Protein AF-A0A1F7CM37-F1 (afdb_monomer)

Solvent-accessible surface area (backbone atoms only — not comparable to full-atom values): 12730 Å² total; per-residue (Å²): 134,84,89,84,90,84,86,70,90,70,68,71,71,65,70,64,72,78,73,67,90,78,80,78,81,83,84,83,80,88,86,80,82,89,76,87,76,73,79,76,82,79,78,76,79,74,82,80,81,77,80,74,78,81,65,71,63,67,57,49,55,54,50,51,59,67,74,53,78,73,82,81,84,73,86,78,89,80,85,87,84,88,80,92,80,92,78,90,78,94,70,89,68,79,69,72,78,72,47,75,65,57,57,51,63,74,66,63,71,59,67,69,60,50,51,53,52,50,53,52,51,53,51,51,50,45,54,51,48,52,52,52,48,60,70,50,68,62,94,47,92,69,36,70,60,53,44,52,52,47,52,52,50,45,51,52,52,54,50,52,58,57,50,58,77,75,47,53,68,68,57,52,49,56,52,47,43,43,39,72,72,65,62,46,75,94,120

Structure (mmCIF, N/CA/C/O backbone):
data_AF-A0A1F7CM37-F1
#
_entry.id   AF-A0A1F7CM37-F1
#
loop_
_atom_site.group_PDB
_atom_site.id
_atom_site.type_symbol
_atom_site.label_atom_id
_atom_site.label_alt_id
_atom_site.label_comp_id
_atom_site.label_asym_id
_atom_site.label_entity_id
_atom_site.label_seq_id
_atom_site.pdbx_PDB_ins_code
_atom_site.Cartn_x
_atom_site.Cartn_y
_atom_site.Cartn_z
_atom_site.occupancy
_atom_site.B_iso_or_equiv
_atom_site.auth_seq_id
_atom_site.auth_comp_id
_atom_site.auth_asym_id
_atom_site.auth_atom_id
_atom_site.pdbx_PDB_model_num
ATOM 1 N N . MET A 1 1 ? 25.559 60.256 -60.484 1.00 36.00 1 MET A N 1
ATOM 2 C CA . MET A 1 1 ? 26.275 59.331 -61.389 1.00 36.00 1 MET A CA 1
ATOM 3 C C . MET A 1 1 ? 26.544 58.060 -60.580 1.00 36.00 1 MET A C 1
ATOM 5 O O . MET A 1 1 ? 27.151 58.194 -59.532 1.00 36.00 1 MET A O 1
ATOM 9 N N . ILE A 1 2 ? 25.702 57.026 -60.739 1.00 35.97 2 ILE A N 1
ATOM 10 C CA . ILE A 1 2 ? 26.023 55.711 -61.362 1.00 35.97 2 ILE A CA 1
ATOM 11 C C . ILE A 1 2 ? 27.072 54.938 -60.524 1.00 35.97 2 ILE A C 1
ATOM 13 O O . ILE A 1 2 ? 28.205 55.385 -60.444 1.00 35.97 2 ILE A O 1
ATOM 17 N N . ILE A 1 3 ? 26.643 54.012 -59.647 1.00 45.16 3 ILE A N 1
ATOM 18 C CA . ILE A 1 3 ? 26.639 52.524 -59.772 1.00 45.16 3 ILE A CA 1
ATOM 19 C C . ILE A 1 3 ? 28.039 51.914 -59.957 1.00 45.16 3 ILE A C 1
ATOM 21 O O . ILE A 1 3 ? 28.639 52.148 -60.992 1.00 45.16 3 ILE A O 1
ATOM 25 N N . GLU A 1 4 ? 28.460 51.055 -59.014 1.00 41.03 4 GLU A N 1
ATOM 26 C CA . GLU A 1 4 ? 29.140 49.752 -59.226 1.00 41.03 4 GLU A CA 1
ATOM 27 C C . GLU A 1 4 ? 29.261 49.025 -57.859 1.00 41.03 4 GLU A C 1
ATOM 29 O O . GLU A 1 4 ? 29.751 49.597 -56.893 1.00 41.03 4 GLU A O 1
ATOM 34 N N . GLN A 1 5 ? 28.501 47.947 -57.609 1.00 51.59 5 GLN A N 1
ATOM 35 C CA . GLN A 1 5 ? 28.783 46.523 -57.897 1.00 51.59 5 GLN A CA 1
ATOM 36 C C . GLN A 1 5 ? 29.854 45.909 -56.975 1.00 51.59 5 GLN A C 1
ATOM 38 O O . GLN A 1 5 ? 31.022 46.274 -57.029 1.00 51.59 5 GLN A O 1
ATOM 43 N N . GLY A 1 6 ? 29.455 44.919 -56.164 1.00 44.34 6 GLY A N 1
ATOM 44 C CA . GLY A 1 6 ? 30.403 44.145 -55.358 1.00 44.34 6 GLY A CA 1
ATOM 45 C C . GLY A 1 6 ? 29.813 43.210 -54.300 1.00 44.34 6 GLY A C 1
ATOM 46 O O . GLY A 1 6 ? 30.403 43.087 -53.232 1.00 44.34 6 GLY A O 1
ATOM 47 N N . THR A 1 7 ? 28.673 42.549 -54.541 1.00 49.69 7 THR A N 1
ATOM 48 C CA . THR A 1 7 ? 28.241 41.439 -53.669 1.00 49.69 7 THR A CA 1
ATOM 49 C C . THR A 1 7 ? 28.898 40.145 -54.139 1.00 49.69 7 THR A C 1
ATOM 51 O O . THR A 1 7 ? 28.804 39.747 -55.301 1.00 49.69 7 THR A O 1
ATOM 54 N N . THR A 1 8 ? 29.629 39.526 -53.223 1.00 53.72 8 THR A N 1
ATOM 55 C CA . THR A 1 8 ? 30.500 38.373 -53.421 1.00 53.72 8 THR A CA 1
ATOM 56 C C . THR A 1 8 ? 29.714 37.087 -53.705 1.00 53.72 8 THR A C 1
ATOM 58 O O . THR A 1 8 ? 28.619 36.846 -53.207 1.00 53.72 8 THR A O 1
ATOM 61 N N . ARG A 1 9 ? 30.313 36.229 -54.538 1.00 52.38 9 ARG A N 1
ATOM 62 C CA . ARG A 1 9 ? 29.767 34.998 -55.144 1.00 52.38 9 ARG A CA 1
ATOM 63 C C . ARG A 1 9 ? 29.378 33.850 -54.185 1.00 52.38 9 ARG A C 1
ATOM 65 O O . ARG A 1 9 ? 29.130 32.751 -54.672 1.00 52.38 9 ARG A O 1
ATOM 72 N N . ASN A 1 10 ? 29.286 34.057 -52.869 1.00 53.81 10 ASN A N 1
ATOM 73 C CA . ASN A 1 10 ? 29.031 32.963 -51.915 1.00 53.81 10 ASN A CA 1
ATOM 74 C C . ASN A 1 10 ? 27.591 32.854 -51.388 1.00 53.81 10 ASN A C 1
ATOM 76 O O . ASN A 1 10 ? 27.239 31.802 -50.855 1.00 53.81 10 ASN A O 1
ATOM 80 N N . ASP A 1 11 ? 26.725 33.843 -51.618 1.00 50.19 11 ASP A N 1
ATOM 81 C CA . ASP A 1 11 ? 25.355 33.807 -51.072 1.00 50.19 11 ASP A CA 1
ATOM 82 C C . ASP A 1 11 ? 24.335 33.105 -51.988 1.00 50.19 11 ASP A C 1
ATOM 84 O O . ASP A 1 11 ? 23.258 32.698 -51.551 1.00 50.19 11 ASP A O 1
ATOM 88 N N . ILE A 1 12 ? 24.681 32.868 -53.258 1.00 53.03 12 ILE A N 1
ATOM 89 C CA . ILE A 1 12 ? 23.770 32.243 -54.237 1.00 53.03 12 ILE A CA 1
ATOM 90 C C . ILE A 1 12 ? 23.731 30.707 -54.082 1.00 53.03 12 ILE A C 1
ATOM 92 O O . ILE A 1 12 ? 22.753 30.063 -54.457 1.00 53.03 12 ILE A O 1
ATOM 96 N N . ALA A 1 13 ? 24.738 30.094 -53.451 1.00 53.16 13 ALA A N 1
ATOM 97 C CA . ALA A 1 13 ? 24.814 28.637 -53.308 1.00 53.16 13 ALA A CA 1
ATOM 98 C C . ALA A 1 13 ? 23.987 28.064 -52.136 1.00 53.16 13 ALA A C 1
ATOM 100 O O . ALA A 1 13 ? 23.765 26.852 -52.083 1.00 53.16 13 ALA A O 1
ATOM 101 N N . ILE A 1 14 ? 23.508 28.899 -51.204 1.00 52.50 14 ILE A N 1
ATOM 102 C CA . ILE A 1 14 ? 22.796 28.427 -49.999 1.00 52.50 14 ILE A CA 1
ATOM 103 C C . ILE A 1 14 ? 21.266 28.499 -50.158 1.00 52.50 14 ILE A C 1
ATOM 105 O O . ILE A 1 14 ? 20.551 27.704 -49.547 1.00 52.50 14 ILE A O 1
ATOM 109 N N . MET A 1 15 ? 20.733 29.338 -51.056 1.00 50.78 15 MET A N 1
ATOM 110 C CA . MET A 1 15 ? 19.286 29.370 -51.338 1.00 50.78 15 MET A CA 1
ATOM 111 C C . MET A 1 15 ? 18.791 28.262 -52.283 1.00 50.78 15 MET A C 1
ATOM 113 O O . MET A 1 15 ? 17.598 27.970 -52.288 1.00 50.78 15 MET A O 1
ATOM 117 N N . GLY A 1 16 ? 19.676 27.602 -53.040 1.00 50.44 16 GLY A N 1
ATOM 118 C CA . GLY A 1 16 ? 19.290 26.547 -53.990 1.00 50.44 16 GLY A CA 1
ATOM 119 C C . GLY A 1 16 ? 19.043 25.165 -53.371 1.00 50.44 16 GLY A C 1
ATOM 120 O O . GLY A 1 16 ? 18.288 24.374 -53.920 1.00 50.44 16 GLY A O 1
ATOM 121 N N . LYS A 1 17 ? 19.615 24.857 -52.198 1.00 55.03 17 LYS A N 1
ATOM 122 C CA . LYS A 1 17 ? 19.524 23.505 -51.602 1.00 55.03 17 LYS A CA 1
ATOM 123 C C . LYS A 1 17 ? 18.302 23.272 -50.707 1.00 55.03 17 LYS A C 1
ATOM 125 O O . LYS A 1 17 ? 18.115 22.166 -50.209 1.00 55.03 17 LYS A O 1
ATOM 130 N N . LYS A 1 18 ? 17.450 24.283 -50.498 1.00 55.53 18 LYS A N 1
ATOM 131 C CA . LYS A 1 18 ? 16.266 24.176 -49.622 1.00 55.53 18 LYS A CA 1
ATOM 132 C C . LYS A 1 18 ? 14.952 23.889 -50.369 1.00 55.53 18 LYS A C 1
ATOM 134 O O . LYS A 1 18 ? 13.928 23.703 -49.719 1.00 55.53 18 LYS A O 1
ATOM 139 N N . ALA A 1 19 ? 14.965 23.813 -51.702 1.00 52.59 19 ALA A N 1
ATOM 140 C CA . ALA A 1 19 ? 13.750 23.638 -52.507 1.00 52.59 19 ALA A CA 1
ATOM 141 C C . ALA A 1 19 ? 13.623 22.277 -53.224 1.00 52.59 19 ALA A C 1
ATOM 143 O O . ALA A 1 19 ? 12.578 22.017 -53.813 1.00 52.59 19 ALA A O 1
ATOM 144 N N . GLU A 1 20 ? 14.626 21.396 -53.156 1.00 49.59 20 GLU A N 1
ATOM 145 C CA . GLU A 1 20 ? 14.654 20.190 -54.006 1.00 49.59 20 GLU A CA 1
ATOM 146 C C . GLU A 1 20 ? 14.334 18.876 -53.275 1.00 49.59 20 GLU A C 1
ATOM 148 O O . GLU A 1 20 ? 13.960 17.899 -53.907 1.00 49.59 20 GLU A O 1
ATOM 153 N N . ASN A 1 21 ? 14.332 18.849 -51.938 1.00 48.47 21 ASN A N 1
ATOM 154 C CA . ASN A 1 21 ? 14.057 17.614 -51.186 1.00 48.47 21 ASN A CA 1
ATOM 155 C C . ASN A 1 21 ? 12.570 17.425 -50.803 1.00 48.47 21 ASN A C 1
ATOM 157 O O . ASN A 1 21 ? 12.252 16.824 -49.779 1.00 48.47 21 ASN A O 1
ATOM 161 N N . ARG A 1 22 ? 11.641 18.010 -51.577 1.00 50.69 22 ARG A N 1
ATOM 162 C CA . ARG A 1 22 ? 10.185 17.984 -51.303 1.00 50.69 22 ARG A CA 1
ATOM 163 C C . ARG A 1 22 ? 9.337 17.522 -52.497 1.00 50.69 22 ARG A C 1
ATOM 165 O O . ARG A 1 22 ? 8.145 17.826 -52.543 1.00 50.69 22 ARG A O 1
ATOM 172 N N . ARG A 1 23 ? 9.943 16.831 -53.473 1.00 53.88 23 ARG A N 1
ATOM 173 C CA . ARG A 1 23 ? 9.287 16.373 -54.717 1.00 53.88 23 ARG A CA 1
ATOM 174 C C . ARG A 1 23 ? 9.464 14.886 -55.06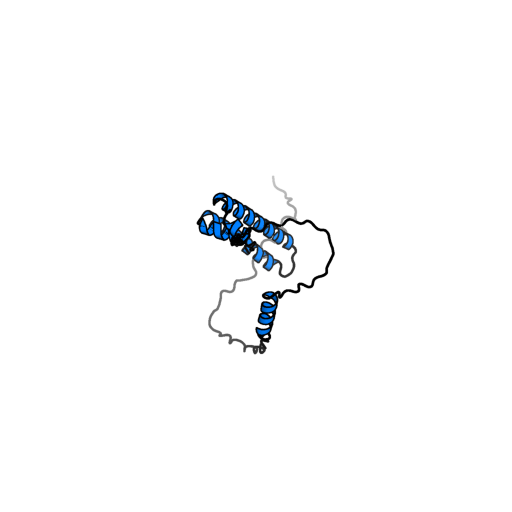0 1.00 53.88 23 ARG A C 1
ATOM 176 O O . ARG A 1 23 ? 9.200 14.491 -56.186 1.00 53.88 23 ARG A O 1
ATOM 183 N N . GLU A 1 24 ? 9.763 14.054 -54.073 1.00 48.06 24 GLU A N 1
ATOM 184 C CA . GLU A 1 24 ? 9.623 12.592 -54.140 1.00 48.06 24 GLU A CA 1
ATOM 185 C C . GLU A 1 24 ? 9.016 12.172 -52.784 1.00 48.06 24 GLU A C 1
ATOM 187 O O . GLU A 1 24 ? 9.535 12.573 -51.752 1.00 48.06 24 GLU A O 1
ATOM 192 N N . MET A 1 25 ? 7.886 11.488 -52.609 1.00 46.06 25 MET A N 1
ATOM 193 C CA . MET A 1 25 ? 7.013 10.731 -53.489 1.00 46.06 25 MET A CA 1
ATOM 194 C C . MET A 1 25 ? 5.561 10.808 -52.986 1.00 46.06 25 MET A C 1
ATOM 196 O O . MET A 1 25 ? 5.285 11.070 -51.815 1.00 46.06 25 MET A O 1
ATOM 200 N N . ALA A 1 26 ? 4.646 10.576 -53.920 1.00 46.41 26 ALA A N 1
ATOM 201 C CA . ALA A 1 26 ? 3.205 10.562 -53.762 1.00 46.41 26 ALA A CA 1
ATOM 202 C C . ALA A 1 26 ? 2.696 9.515 -52.755 1.00 46.41 26 ALA A C 1
ATOM 204 O O . ALA A 1 26 ? 3.218 8.409 -52.644 1.00 46.41 26 ALA A O 1
ATOM 205 N N . ILE A 1 27 ? 1.609 9.875 -52.078 1.00 49.09 27 ILE A N 1
ATOM 206 C CA . ILE A 1 27 ? 0.752 8.986 -51.293 1.00 49.09 27 ILE A CA 1
ATOM 207 C C . ILE A 1 27 ? -0.083 8.155 -52.284 1.00 49.09 27 ILE A C 1
ATOM 209 O O . ILE A 1 27 ? -0.831 8.758 -53.058 1.00 49.09 27 ILE A O 1
ATOM 213 N N . PRO A 1 28 ? -0.027 6.812 -52.281 1.00 46.56 28 PRO A N 1
ATOM 214 C CA . PRO A 1 28 ? -1.029 6.015 -52.970 1.00 46.56 28 PRO A CA 1
ATOM 215 C C . PRO A 1 28 ? -2.291 5.933 -52.096 1.00 46.56 28 PRO A C 1
ATOM 217 O O . PRO A 1 28 ? -2.270 5.428 -50.974 1.00 46.56 28 PRO A O 1
ATOM 220 N N . VAL A 1 29 ? -3.392 6.480 -52.610 1.00 53.62 29 VAL A N 1
ATOM 221 C CA . VAL A 1 29 ? -4.757 6.288 -52.088 1.00 53.62 29 VAL A CA 1
ATOM 222 C C . VAL A 1 29 ? -5.178 4.815 -52.276 1.00 53.62 29 VAL A C 1
ATOM 224 O O . VAL A 1 29 ? -4.727 4.176 -53.228 1.00 53.62 29 VAL A O 1
ATOM 227 N N . PRO A 1 30 ? -6.018 4.251 -51.387 1.00 48.69 30 PRO A N 1
ATOM 228 C CA . PRO A 1 30 ? -6.260 2.814 -51.312 1.00 48.69 30 PRO A CA 1
ATOM 229 C C . PRO A 1 30 ? -7.217 2.333 -52.409 1.00 48.69 30 PRO A C 1
ATOM 231 O O . PRO A 1 30 ? -8.357 2.784 -52.498 1.00 48.69 30 PRO A O 1
ATOM 234 N N . SER A 1 31 ? -6.781 1.350 -53.193 1.00 46.12 31 SER A N 1
ATOM 235 C CA . SER A 1 31 ? -7.662 0.491 -53.983 1.00 46.12 31 SER A CA 1
ATOM 236 C C . SER A 1 31 ? -8.044 -0.741 -53.155 1.00 46.12 31 SER A C 1
ATOM 238 O O . SER A 1 31 ? -7.225 -1.633 -52.948 1.00 46.12 31 SER A O 1
ATOM 240 N N . SER A 1 32 ? -9.289 -0.777 -52.683 1.00 44.47 32 SER A N 1
ATOM 241 C CA . SER A 1 32 ? -10.009 -1.996 -52.280 1.00 44.47 32 SER A CA 1
ATOM 242 C C . SER A 1 32 ? -11.013 -2.283 -53.407 1.00 44.47 32 SER A C 1
ATOM 244 O O . SER A 1 32 ? -11.625 -1.312 -53.865 1.00 44.47 32 SER A O 1
ATOM 246 N N . PRO A 1 33 ? -11.156 -3.523 -53.924 1.00 46.59 33 PRO A N 1
ATOM 247 C CA . PRO A 1 33 ? -11.816 -4.602 -53.181 1.00 46.59 33 PRO A CA 1
ATOM 248 C C . PRO A 1 33 ? -11.247 -6.022 -53.422 1.00 46.59 33 PRO A C 1
ATOM 250 O O . PRO A 1 33 ? -10.526 -6.277 -54.377 1.00 46.59 33 PRO A O 1
ATOM 253 N N . GLU A 1 34 ? -11.625 -6.945 -52.533 1.00 46.62 34 GLU A N 1
ATOM 254 C CA . GLU A 1 34 ? -11.639 -8.407 -52.722 1.00 46.62 34 GLU A CA 1
ATOM 255 C C . GLU A 1 34 ? -10.386 -9.087 -53.299 1.00 46.62 34 GLU A C 1
ATOM 257 O O . GLU A 1 34 ? -10.303 -9.411 -54.479 1.00 46.62 34 GLU A O 1
ATOM 262 N N . GLN A 1 35 ? -9.492 -9.512 -52.408 1.00 42.44 35 GLN A N 1
ATOM 263 C CA . GLN A 1 35 ? -8.868 -10.825 -52.558 1.00 42.44 35 GLN A CA 1
ATOM 264 C C . GLN A 1 35 ? -8.696 -11.445 -51.176 1.00 42.44 35 GLN A C 1
ATOM 266 O O . GLN A 1 35 ? -7.870 -11.032 -50.364 1.00 42.44 35 GLN A O 1
ATOM 271 N N . ILE A 1 36 ? -9.555 -12.425 -50.910 1.00 45.62 36 ILE A N 1
ATOM 272 C CA . ILE A 1 36 ? -9.510 -13.313 -49.757 1.00 45.62 36 ILE A CA 1
ATOM 273 C C . ILE A 1 36 ? -8.158 -14.034 -49.811 1.00 45.62 36 ILE A C 1
ATOM 275 O O . ILE A 1 36 ? -7.987 -15.003 -50.548 1.00 45.62 36 ILE A O 1
ATOM 279 N N . GLN A 1 37 ? -7.175 -13.543 -49.056 1.00 46.94 37 GLN A N 1
ATOM 280 C CA . GLN A 1 37 ? -5.998 -14.334 -48.724 1.00 46.94 37 GLN A CA 1
ATOM 281 C C . GLN A 1 37 ? -6.456 -15.435 -47.772 1.00 46.94 37 GLN A C 1
ATOM 283 O O . GLN A 1 37 ? -6.744 -15.207 -46.599 1.00 46.94 37 GLN A O 1
ATOM 288 N N . THR A 1 38 ? -6.568 -16.635 -48.328 1.00 49.22 38 THR A N 1
ATOM 289 C CA . THR A 1 38 ? -6.709 -17.894 -47.605 1.00 49.22 38 THR A CA 1
ATOM 290 C C . THR A 1 38 ? -5.684 -17.967 -46.467 1.00 49.22 38 THR A C 1
ATOM 292 O O . THR A 1 38 ? -4.494 -17.767 -46.733 1.00 49.22 38 THR A O 1
ATOM 295 N N . PRO A 1 39 ? -6.084 -18.260 -45.217 1.00 49.88 39 PRO A N 1
ATOM 296 C CA . PRO A 1 39 ? -5.122 -18.462 -44.144 1.00 49.88 39 PRO A CA 1
ATOM 297 C C . PRO A 1 39 ? -4.277 -19.706 -44.438 1.00 49.88 39 PRO A C 1
ATOM 299 O O . PRO A 1 39 ? -4.796 -20.759 -44.808 1.00 49.88 39 PRO A O 1
ATOM 302 N N . ALA A 1 40 ? -2.960 -19.565 -44.286 1.00 48.38 40 ALA A N 1
ATOM 303 C CA . ALA A 1 40 ? -2.007 -20.665 -44.361 1.00 48.38 40 ALA A CA 1
ATOM 304 C C . ALA A 1 40 ? -2.395 -21.795 -43.381 1.00 48.38 40 ALA A C 1
ATOM 306 O O . ALA A 1 40 ? -2.883 -21.500 -42.284 1.00 48.38 40 ALA A O 1
ATOM 307 N N . PRO A 1 41 ? -2.174 -23.076 -43.734 1.00 51.31 41 PRO A N 1
ATOM 308 C CA . PRO A 1 41 ? -2.524 -24.187 -42.865 1.00 51.31 41 PRO A CA 1
ATOM 309 C C . PRO A 1 41 ? -1.714 -24.125 -41.567 1.00 51.31 41 PRO A C 1
ATOM 311 O O . PRO A 1 41 ? -0.484 -24.043 -41.555 1.00 51.31 41 PRO A O 1
ATOM 314 N N . SER A 1 42 ? -2.464 -24.149 -40.471 1.00 49.72 42 SER A N 1
ATOM 315 C CA . SER A 1 42 ? -2.036 -24.281 -39.087 1.00 49.72 42 SER A CA 1
ATOM 316 C C . SER A 1 42 ? -0.972 -25.362 -38.930 1.00 49.72 42 SER A C 1
ATOM 318 O O . SER A 1 42 ? -1.234 -26.545 -39.135 1.00 49.72 42 SER A O 1
ATOM 320 N N . LYS A 1 43 ? 0.229 -24.937 -38.531 1.00 56.53 43 LYS A N 1
ATOM 321 C CA . LYS A 1 43 ? 1.297 -25.817 -38.065 1.00 56.53 43 LYS A CA 1
ATOM 322 C C . LYS A 1 43 ? 0.797 -26.539 -36.814 1.00 56.53 43 LYS A C 1
ATOM 324 O O . LYS A 1 43 ? 0.404 -25.891 -35.845 1.00 56.53 43 LYS A O 1
ATOM 329 N N . GLU A 1 44 ? 0.761 -27.861 -36.900 1.00 56.88 44 GLU A N 1
ATOM 330 C CA . GLU A 1 44 ? 0.242 -28.778 -35.893 1.00 56.88 44 GLU A CA 1
ATOM 331 C C . GLU A 1 44 ? 0.770 -28.449 -34.493 1.00 56.88 44 GLU A C 1
ATOM 333 O O . GLU A 1 44 ? 1.968 -28.245 -34.277 1.00 56.88 44 GLU A O 1
ATOM 338 N N . LEU A 1 45 ? -0.163 -28.378 -33.543 1.00 55.34 45 LEU A N 1
ATOM 339 C CA . LEU A 1 45 ? 0.118 -28.220 -32.127 1.00 55.34 45 LEU A CA 1
ATOM 340 C C . LEU A 1 45 ? 0.918 -29.439 -31.670 1.00 55.34 45 LEU A C 1
ATOM 342 O O . LEU A 1 45 ? 0.392 -30.544 -31.573 1.00 55.34 45 LEU A O 1
ATOM 346 N N . SER A 1 46 ? 2.200 -29.231 -31.385 1.00 60.81 46 SER A N 1
ATOM 347 C CA . SER A 1 46 ? 3.021 -30.180 -30.645 1.00 60.81 46 SER A CA 1
ATOM 348 C C . SER A 1 46 ? 2.282 -30.565 -29.363 1.00 60.81 46 SER A C 1
ATOM 350 O O . SER A 1 46 ? 2.036 -29.699 -28.521 1.00 60.81 46 SER A O 1
ATOM 352 N N . ASN A 1 47 ? 1.912 -31.842 -29.246 1.00 61.56 47 ASN A N 1
ATOM 353 C CA . ASN A 1 47 ? 1.245 -32.421 -28.085 1.00 61.56 47 ASN A CA 1
ATOM 354 C C . ASN A 1 47 ? 1.920 -31.959 -26.787 1.00 61.56 47 ASN A C 1
ATOM 356 O O . ASN A 1 47 ? 3.043 -32.359 -26.475 1.00 61.56 47 ASN A O 1
ATOM 360 N N . LEU A 1 48 ? 1.231 -31.098 -26.038 1.00 60.34 48 LEU A N 1
ATOM 361 C CA . LEU A 1 48 ? 1.676 -30.628 -24.736 1.00 60.34 48 LEU A CA 1
ATOM 362 C C . LEU A 1 48 ? 1.430 -31.764 -23.735 1.00 60.34 48 LEU A C 1
ATOM 364 O O . LEU A 1 48 ? 0.320 -31.939 -23.236 1.00 60.34 48 LEU A O 1
ATOM 368 N N . ILE A 1 49 ? 2.451 -32.584 -23.486 1.00 64.44 49 ILE A N 1
ATOM 369 C CA . ILE A 1 49 ? 2.410 -33.599 -22.429 1.00 64.44 49 ILE A CA 1
ATOM 370 C C . ILE A 1 49 ? 2.435 -32.847 -21.095 1.00 64.44 49 ILE A C 1
ATOM 372 O O . ILE A 1 49 ? 3.483 -32.412 -20.620 1.00 64.44 49 ILE A O 1
ATOM 376 N N . VAL A 1 50 ? 1.253 -32.640 -20.516 1.00 62.69 50 VAL A N 1
ATOM 377 C CA . VAL A 1 50 ? 1.088 -32.075 -19.175 1.00 62.69 50 VAL A CA 1
ATOM 378 C C . VAL A 1 50 ? 1.452 -33.163 -18.169 1.00 62.69 50 VAL A C 1
ATOM 380 O O . VAL A 1 50 ? 0.657 -34.060 -17.897 1.00 62.69 50 VAL A O 1
ATOM 383 N N . ALA A 1 51 ? 2.664 -33.094 -17.621 1.00 66.25 51 ALA A N 1
ATOM 384 C CA . ALA A 1 51 ? 3.031 -33.877 -16.451 1.00 66.25 51 ALA A CA 1
ATOM 385 C C . ALA A 1 51 ? 2.239 -33.343 -15.248 1.00 66.25 51 ALA A C 1
ATOM 387 O O . ALA A 1 51 ? 2.499 -32.240 -14.762 1.00 66.25 51 ALA A O 1
ATOM 388 N N . GLN A 1 52 ? 1.235 -34.097 -14.801 1.00 72.31 52 GLN A N 1
ATOM 389 C CA . GLN A 1 52 ? 0.589 -33.816 -13.524 1.00 72.31 52 GLN A CA 1
ATOM 390 C C . GLN A 1 52 ? 1.571 -34.139 -12.390 1.00 72.31 52 GLN A C 1
ATOM 392 O O . GLN A 1 52 ? 2.209 -35.192 -12.433 1.00 72.31 52 GLN A O 1
ATOM 397 N N . PRO A 1 53 ? 1.715 -33.261 -11.384 1.00 65.12 53 PRO A N 1
ATOM 398 C CA . PRO A 1 53 ? 2.510 -33.576 -10.210 1.00 65.12 53 PRO A CA 1
ATOM 399 C C . PRO A 1 53 ? 1.876 -34.735 -9.430 1.00 65.12 53 PRO A C 1
ATOM 401 O O . PRO A 1 53 ? 0.651 -34.844 -9.334 1.00 65.12 53 PRO A O 1
ATOM 404 N N . GLU A 1 54 ? 2.740 -35.592 -8.884 1.00 68.56 54 GLU A N 1
ATOM 405 C CA . GLU A 1 54 ? 2.377 -36.717 -8.024 1.00 68.56 54 GLU A CA 1
ATOM 406 C C . GLU A 1 54 ? 1.448 -36.280 -6.878 1.00 68.56 54 GLU A C 1
ATOM 408 O O . GLU A 1 54 ? 1.493 -35.159 -6.368 1.00 68.56 54 GLU A O 1
ATOM 413 N N . LYS A 1 55 ? 0.553 -37.202 -6.531 1.00 65.00 55 LYS A N 1
ATOM 414 C CA . LYS A 1 55 ? -0.688 -37.016 -5.772 1.00 65.00 55 LYS A CA 1
ATOM 415 C C . LYS A 1 55 ? -0.498 -36.223 -4.468 1.00 65.00 55 LYS A C 1
ATOM 417 O O . LYS A 1 55 ? 0.427 -36.466 -3.699 1.00 65.00 55 LYS A O 1
ATOM 422 N N . LEU A 1 56 ? -1.495 -35.385 -4.165 1.00 58.97 56 LEU A N 1
ATOM 423 C CA . LEU A 1 56 ? -1.663 -34.551 -2.959 1.00 58.97 56 LEU A CA 1
ATOM 424 C C . LEU A 1 56 ? -1.470 -35.268 -1.603 1.00 58.97 56 LEU A C 1
ATOM 426 O O . LEU A 1 56 ? -1.378 -34.596 -0.579 1.00 58.97 56 LEU A O 1
ATOM 430 N N . GLY A 1 57 ? -1.394 -36.602 -1.578 1.00 60.31 57 GLY A N 1
ATOM 431 C CA . GLY A 1 57 ? -1.124 -37.384 -0.369 1.00 60.31 57 GLY A CA 1
ATOM 432 C C . GLY A 1 57 ? 0.230 -37.057 0.263 1.00 60.31 57 GLY A C 1
ATOM 433 O O . GLY A 1 57 ? 0.298 -36.863 1.468 1.00 60.31 57 GLY A O 1
ATOM 434 N N . SER A 1 58 ? 1.276 -36.848 -0.548 1.00 60.50 58 SER A N 1
ATOM 435 C CA . SER A 1 58 ? 2.604 -36.478 -0.030 1.00 60.50 58 SER A CA 1
ATOM 436 C C . SER A 1 58 ? 2.602 -35.134 0.708 1.00 60.50 58 SER A C 1
ATOM 438 O O . SER A 1 58 ? 3.375 -34.957 1.647 1.00 60.50 58 SER A O 1
ATOM 440 N N . LEU A 1 59 ? 1.746 -34.188 0.304 1.00 65.31 59 LEU A N 1
ATOM 441 C CA . LEU A 1 59 ? 1.633 -32.892 0.976 1.00 65.31 59 LEU A CA 1
ATOM 442 C C . LEU A 1 59 ? 0.823 -32.999 2.271 1.00 65.31 59 LEU A C 1
ATOM 444 O O . LEU A 1 59 ? 1.160 -32.336 3.250 1.00 65.31 59 LEU A O 1
ATOM 448 N N . LEU A 1 60 ? -0.206 -33.848 2.300 1.00 65.75 60 LEU A N 1
ATOM 449 C CA . LEU A 1 60 ? -0.991 -34.094 3.509 1.00 65.75 60 LEU A CA 1
ATOM 450 C C . LEU A 1 60 ? -0.141 -34.748 4.604 1.00 65.75 60 LEU A C 1
ATOM 452 O O . LEU A 1 60 ? -0.166 -34.254 5.727 1.00 65.75 60 LEU A O 1
ATOM 456 N N . ASP A 1 61 ? 0.701 -35.725 4.258 1.00 63.09 61 ASP A N 1
ATOM 457 C CA . ASP A 1 61 ? 1.624 -36.354 5.213 1.00 63.09 61 ASP A CA 1
ATOM 458 C C . ASP A 1 61 ? 2.616 -35.331 5.801 1.00 63.09 61 ASP A C 1
ATOM 460 O O . ASP A 1 61 ? 2.902 -35.334 7.001 1.00 63.09 61 ASP A O 1
ATOM 464 N N . THR A 1 62 ? 3.108 -34.387 4.983 1.00 62.41 62 THR A N 1
ATOM 465 C CA . THR A 1 62 ? 3.984 -33.316 5.490 1.00 62.41 62 THR A CA 1
ATOM 466 C C . THR A 1 62 ? 3.248 -32.324 6.388 1.00 62.41 62 THR A C 1
ATOM 468 O O . THR A 1 62 ? 3.820 -31.875 7.381 1.00 62.41 62 THR A O 1
ATOM 471 N N . ILE A 1 63 ? 1.985 -32.001 6.096 1.00 65.25 63 ILE A N 1
ATOM 472 C CA . ILE A 1 63 ? 1.186 -31.107 6.944 1.00 65.25 63 ILE A CA 1
ATOM 473 C C . ILE A 1 63 ? 0.882 -31.792 8.276 1.00 65.25 63 ILE A C 1
ATOM 475 O O . ILE A 1 63 ? 1.089 -31.168 9.314 1.00 65.25 63 ILE A O 1
ATOM 479 N N . GLU A 1 64 ? 0.498 -33.072 8.261 1.00 65.81 64 GLU A N 1
ATOM 480 C CA . GLU A 1 64 ? 0.237 -33.845 9.478 1.00 65.81 64 GLU A CA 1
ATOM 481 C C . GLU A 1 64 ? 1.483 -33.925 10.375 1.00 65.81 64 GLU A C 1
ATOM 483 O O . GLU A 1 64 ? 1.386 -33.685 11.583 1.00 65.81 64 GLU A O 1
ATOM 488 N N . SER A 1 65 ? 2.670 -34.112 9.778 1.00 60.06 65 SER A N 1
ATOM 489 C CA . SER A 1 65 ? 3.953 -34.102 10.499 1.00 60.06 65 SER A CA 1
ATOM 490 C C . SER A 1 65 ? 4.324 -32.745 11.118 1.00 60.06 65 SER A C 1
ATOM 492 O O . SER A 1 65 ? 5.036 -32.709 12.118 1.00 60.06 65 SER A O 1
ATOM 494 N N . LEU A 1 66 ? 3.831 -31.626 10.566 1.00 60.41 66 LEU A N 1
ATOM 495 C CA . LEU A 1 66 ? 4.017 -30.296 11.159 1.00 60.41 66 LEU A CA 1
ATOM 496 C C . LEU A 1 66 ? 2.980 -29.989 12.245 1.00 60.41 66 LEU A C 1
ATOM 498 O O . LEU A 1 66 ? 3.278 -29.237 13.172 1.00 60.41 66 LEU A O 1
ATOM 502 N N . THR A 1 67 ? 1.765 -30.531 12.133 1.00 58.38 67 THR A N 1
ATOM 503 C CA . THR A 1 67 ? 0.686 -30.284 13.104 1.00 58.38 67 THR A CA 1
ATOM 504 C C . THR A 1 67 ? 0.758 -31.156 14.353 1.00 58.38 67 THR A C 1
ATOM 506 O O . THR A 1 67 ? 0.219 -30.743 15.376 1.00 58.38 67 THR A O 1
ATOM 509 N N . ASN A 1 68 ? 1.461 -32.293 14.311 1.00 52.97 68 ASN A N 1
ATOM 510 C CA . ASN A 1 68 ? 1.750 -33.112 15.490 1.00 52.97 68 ASN A CA 1
ATOM 511 C C . ASN A 1 68 ? 3.251 -33.092 15.829 1.00 52.97 68 ASN A C 1
ATOM 513 O O . ASN A 1 68 ? 3.960 -34.060 15.542 1.00 52.97 68 ASN A O 1
ATOM 517 N N . PRO A 1 69 ? 3.760 -32.041 16.496 1.00 50.12 69 PRO A N 1
ATOM 518 C CA . PRO A 1 69 ? 5.005 -32.153 17.239 1.00 50.12 69 PRO A CA 1
ATOM 519 C C . PRO A 1 69 ? 4.741 -33.055 18.453 1.00 50.12 69 PRO A C 1
ATOM 521 O O . PRO A 1 69 ? 4.449 -32.571 19.542 1.00 50.12 69 PRO A O 1
ATOM 524 N N . GLN A 1 70 ? 4.763 -34.378 18.259 1.00 45.03 70 GLN A N 1
ATOM 525 C CA . GLN A 1 70 ? 4.813 -35.294 19.391 1.00 45.03 70 GLN A CA 1
ATOM 526 C C . GLN A 1 70 ? 6.124 -35.076 20.138 1.00 45.03 70 GLN A C 1
ATOM 528 O O . GLN A 1 70 ? 7.210 -35.055 19.556 1.00 45.03 70 GLN A O 1
ATOM 533 N N . ASP A 1 71 ? 5.955 -34.883 21.436 1.00 49.19 71 ASP A N 1
ATOM 534 C CA . ASP A 1 71 ? 6.964 -34.702 22.456 1.00 49.19 71 ASP A CA 1
ATOM 535 C C . ASP A 1 71 ? 8.183 -35.612 22.265 1.00 49.19 71 ASP A C 1
ATOM 537 O O . ASP A 1 71 ? 8.150 -36.812 22.531 1.00 49.19 71 ASP A O 1
ATOM 541 N N . ALA A 1 72 ? 9.308 -35.007 21.890 1.00 44.75 72 ALA A N 1
ATOM 542 C CA . ALA A 1 72 ? 10.627 -35.529 22.215 1.00 44.75 72 ALA A CA 1
ATOM 543 C C . ALA A 1 72 ? 11.164 -34.776 23.441 1.00 44.75 72 ALA A C 1
ATOM 545 O O . ALA A 1 72 ? 12.196 -34.107 23.397 1.00 44.75 72 ALA A O 1
ATOM 546 N N . THR A 1 73 ? 10.445 -34.876 24.561 1.00 49.62 73 THR A N 1
ATOM 547 C CA . THR A 1 73 ? 11.049 -34.743 25.886 1.00 49.62 73 THR A CA 1
ATOM 548 C C . THR A 1 73 ? 11.969 -35.941 26.086 1.00 49.62 73 THR A C 1
ATOM 550 O O . THR A 1 73 ? 11.523 -37.040 26.404 1.00 49.62 73 THR A O 1
ATOM 553 N N . THR A 1 74 ? 13.269 -35.752 25.875 1.00 40.34 74 THR A N 1
ATOM 554 C CA . THR A 1 74 ? 14.280 -36.642 26.448 1.00 40.34 74 THR A CA 1
ATOM 555 C C . THR A 1 74 ? 15.142 -35.832 27.393 1.00 40.34 74 THR A C 1
ATOM 557 O O . THR A 1 74 ? 15.901 -34.943 27.012 1.00 40.34 74 THR A O 1
ATOM 560 N N . GLU A 1 75 ? 14.934 -36.149 28.659 1.00 47.78 75 GLU A N 1
ATOM 561 C CA . GLU A 1 75 ? 15.638 -35.684 29.831 1.00 47.78 75 GLU A CA 1
ATOM 562 C C . GLU A 1 75 ? 17.153 -35.909 29.710 1.00 47.78 75 GLU A C 1
ATOM 564 O O . GLU A 1 75 ? 17.618 -37.001 29.381 1.00 47.78 75 GLU A O 1
ATOM 569 N N . LYS A 1 76 ? 17.935 -34.894 30.088 1.00 47.09 76 LYS A N 1
ATOM 570 C CA . LYS A 1 76 ? 19.212 -35.096 30.783 1.00 47.09 76 LYS A CA 1
ATOM 571 C C . LYS A 1 76 ? 19.330 -34.105 31.937 1.00 47.09 76 LYS A C 1
ATOM 573 O O . LYS A 1 76 ? 19.824 -32.995 31.793 1.00 47.09 76 LYS A O 1
ATOM 578 N N . GLN A 1 77 ? 18.773 -34.539 33.063 1.00 46.16 77 GLN A N 1
ATOM 579 C CA . GLN A 1 77 ? 19.450 -34.681 34.353 1.00 46.16 77 GLN A CA 1
ATOM 580 C C . GLN A 1 77 ? 20.709 -33.812 34.550 1.00 46.16 77 GLN A C 1
ATOM 582 O O . GLN A 1 77 ? 21.788 -34.120 34.045 1.00 46.16 77 GLN A O 1
ATOM 587 N N . GLY A 1 78 ? 20.548 -32.754 35.345 1.00 39.25 78 GLY A N 1
ATOM 588 C CA . GLY A 1 78 ? 21.618 -31.954 35.932 1.00 39.25 78 GLY A CA 1
ATOM 589 C C . GLY A 1 78 ? 21.188 -31.513 37.328 1.00 39.25 78 GLY A C 1
ATOM 590 O O . GLY A 1 78 ? 20.257 -30.732 37.484 1.00 39.25 78 GLY A O 1
ATOM 591 N N . GLU A 1 79 ? 21.828 -32.111 38.322 1.00 48.50 79 GLU A N 1
ATOM 592 C CA . GLU A 1 79 ? 21.571 -32.062 39.758 1.00 48.50 79 GLU A CA 1
ATOM 593 C C . GLU A 1 79 ? 21.542 -30.667 40.417 1.00 48.50 79 GLU A C 1
ATOM 595 O O . GLU A 1 79 ? 22.419 -29.836 40.214 1.00 48.50 79 GLU A O 1
ATOM 600 N N . ASN A 1 80 ? 20.597 -30.547 41.361 1.00 50.09 80 ASN A N 1
ATOM 601 C CA . ASN A 1 80 ? 20.791 -30.072 42.738 1.00 50.09 80 ASN A CA 1
ATOM 602 C C . ASN A 1 80 ? 21.008 -28.567 43.018 1.00 50.09 80 ASN A C 1
ATOM 604 O O . ASN A 1 80 ? 22.116 -28.048 42.929 1.00 50.09 80 ASN A O 1
ATOM 608 N N . SER A 1 81 ? 19.995 -27.920 43.610 1.00 44.28 81 SER A N 1
ATOM 609 C CA . SER A 1 81 ? 20.063 -27.466 45.017 1.00 44.28 81 SER A CA 1
ATOM 610 C C . SER A 1 81 ? 18.724 -26.905 45.496 1.00 44.28 81 SER A C 1
ATOM 612 O O . SER A 1 81 ? 18.039 -26.178 44.784 1.00 44.28 81 SER A O 1
ATOM 614 N N . GLY A 1 82 ? 18.341 -27.322 46.703 1.00 49.22 82 GLY A N 1
ATOM 615 C CA . GLY A 1 82 ? 16.990 -27.235 47.234 1.00 49.22 82 GLY A CA 1
ATOM 616 C C . GLY A 1 82 ? 16.516 -25.873 47.738 1.00 49.22 82 GLY A C 1
ATOM 617 O O . GLY A 1 82 ? 17.270 -24.929 47.949 1.00 49.22 82 GLY A O 1
ATOM 618 N N . GLY A 1 83 ? 15.212 -25.843 47.994 1.00 45.22 83 GLY A N 1
ATOM 619 C CA . GLY A 1 83 ? 14.509 -24.758 48.660 1.00 45.22 83 GLY A CA 1
ATOM 620 C C . GLY A 1 83 ? 13.058 -25.162 48.876 1.00 45.22 83 GLY A C 1
ATOM 621 O O . GLY A 1 83 ? 12.216 -24.967 48.010 1.00 45.22 83 GLY A O 1
ATOM 622 N N . SER A 1 84 ? 12.798 -25.799 50.016 1.00 52.31 84 SER A N 1
ATOM 623 C CA . SER A 1 84 ? 11.466 -26.183 50.475 1.00 52.31 84 SER A CA 1
ATOM 624 C C . SER A 1 84 ? 10.595 -24.946 50.706 1.00 52.31 84 SER A C 1
ATOM 626 O O . SER A 1 84 ? 10.948 -24.095 51.522 1.00 52.31 84 SER A O 1
ATOM 628 N N . GLN A 1 85 ? 9.434 -24.877 50.055 1.00 53.31 85 GLN A N 1
ATOM 629 C CA . GLN A 1 85 ? 8.278 -24.190 50.622 1.00 53.31 85 GLN A CA 1
ATOM 630 C C . GLN A 1 85 ? 6.981 -24.830 50.127 1.00 53.31 85 GLN A C 1
ATOM 632 O O . GLN A 1 85 ? 6.539 -24.667 48.994 1.00 53.31 85 GLN A O 1
ATOM 637 N N . THR A 1 86 ? 6.384 -25.602 51.026 1.00 51.56 86 THR A N 1
ATOM 638 C CA . THR A 1 86 ? 5.018 -26.101 50.949 1.00 51.56 86 THR A CA 1
ATOM 639 C C . THR A 1 86 ? 4.036 -24.981 51.283 1.00 51.56 86 THR A C 1
ATOM 641 O O . THR A 1 86 ? 4.092 -24.430 52.382 1.00 51.56 86 THR A O 1
ATOM 644 N N . SER A 1 87 ? 3.087 -24.708 50.391 1.00 50.44 87 SER A N 1
ATOM 645 C CA . SER A 1 87 ? 1.691 -24.411 50.744 1.00 50.44 87 SER A CA 1
ATOM 646 C C . SER A 1 87 ? 0.826 -24.549 49.497 1.00 50.44 87 SER A C 1
ATOM 648 O O . SER A 1 87 ? 0.938 -23.778 48.549 1.00 50.44 87 SER A O 1
ATOM 650 N N . ALA A 1 88 ? -0.018 -25.575 49.510 1.00 51.41 88 ALA A N 1
ATOM 651 C CA . ALA A 1 88 ? -1.096 -25.760 48.558 1.00 51.41 88 ALA A CA 1
ATOM 652 C C . ALA A 1 88 ? -2.241 -24.791 48.884 1.00 51.41 88 ALA A C 1
ATOM 654 O O . ALA A 1 88 ? -2.661 -24.700 50.036 1.00 51.41 88 ALA A O 1
ATOM 655 N N . ALA A 1 89 ? -2.794 -24.139 47.865 1.00 48.66 89 ALA A N 1
ATOM 656 C CA . ALA A 1 89 ? -4.178 -23.688 47.881 1.00 48.66 89 ALA A CA 1
ATOM 657 C C . ALA A 1 89 ? -4.731 -23.738 46.456 1.00 48.66 89 ALA A C 1
ATOM 659 O O . ALA A 1 89 ? -4.324 -23.003 45.560 1.00 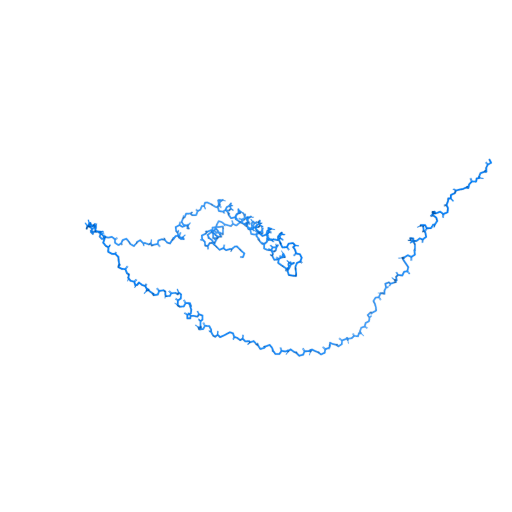48.66 89 ALA A O 1
ATOM 660 N N . THR A 1 90 ? -5.648 -24.680 46.288 1.00 47.56 90 THR A N 1
ATOM 661 C CA . THR A 1 90 ? -6.511 -24.926 45.146 1.00 47.56 90 THR A CA 1
ATOM 662 C C . THR A 1 90 ? -7.159 -23.644 44.642 1.00 47.56 90 THR A C 1
ATOM 664 O O . THR A 1 90 ? -7.986 -23.030 45.309 1.00 47.56 90 THR A O 1
ATOM 667 N N . GLY A 1 91 ? -6.819 -23.300 43.413 1.00 39.31 91 GLY A N 1
ATOM 668 C CA . GLY A 1 91 ? -7.528 -22.345 42.591 1.00 39.31 91 GLY A CA 1
ATOM 669 C C . GLY A 1 91 ? -7.148 -22.655 41.161 1.00 39.31 91 GLY A C 1
ATOM 670 O O . GLY A 1 91 ? -6.243 -22.031 40.617 1.00 39.31 91 GLY A O 1
ATOM 671 N N . THR A 1 92 ? -7.803 -23.649 40.555 1.00 45.25 92 THR A N 1
ATOM 672 C CA . THR A 1 92 ? -7.835 -23.783 39.096 1.00 45.25 92 THR A CA 1
ATOM 673 C C . THR A 1 92 ? -8.638 -22.602 38.565 1.00 45.25 92 THR A C 1
ATOM 675 O O . THR A 1 92 ? -9.776 -22.724 38.122 1.00 45.25 92 THR A O 1
ATOM 678 N N . THR A 1 93 ? -8.047 -21.414 38.661 1.00 43.72 93 THR A N 1
ATOM 679 C CA . THR A 1 93 ? -8.362 -20.315 37.779 1.00 43.72 93 THR A CA 1
ATOM 680 C C . THR A 1 93 ? -8.024 -20.874 36.416 1.00 43.72 93 THR A C 1
ATOM 682 O O . THR A 1 93 ? -6.854 -21.096 36.103 1.00 43.72 93 THR A O 1
ATOM 685 N N . VAL A 1 94 ? -9.057 -21.177 35.634 1.00 50.44 94 VAL A N 1
ATOM 686 C CA . VAL A 1 94 ? -8.942 -21.246 34.185 1.00 50.44 94 VAL A CA 1
ATOM 687 C C . VAL A 1 94 ? -8.407 -19.874 33.794 1.00 50.44 94 VAL A C 1
ATOM 689 O O . VAL A 1 94 ? -9.163 -18.934 33.565 1.00 50.44 94 VAL A O 1
ATOM 692 N N . GLN A 1 95 ? -7.083 -19.713 33.833 1.00 50.88 95 GLN A N 1
ATOM 693 C CA . GLN A 1 95 ? -6.417 -18.665 33.104 1.00 50.88 95 GLN A CA 1
ATOM 694 C C . GLN A 1 95 ? -6.729 -19.036 31.667 1.00 50.88 95 GLN A C 1
ATOM 696 O O . GLN A 1 95 ? -6.054 -19.866 31.066 1.00 5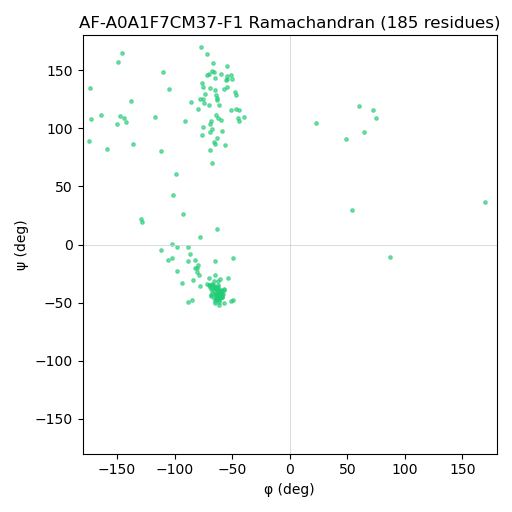0.88 95 GLN A O 1
ATOM 701 N N . THR A 1 96 ? -7.830 -18.494 31.145 1.00 56.84 96 THR A N 1
ATOM 702 C CA . THR A 1 96 ? -7.974 -18.279 29.716 1.00 56.84 96 THR A CA 1
ATOM 703 C C . THR A 1 96 ? -6.642 -17.700 29.297 1.00 56.84 96 THR A C 1
ATOM 705 O O . THR A 1 96 ? -6.311 -16.585 29.699 1.00 56.84 96 THR A O 1
ATOM 708 N N . ILE A 1 97 ? -5.828 -18.510 28.625 1.00 58.53 97 ILE A N 1
ATOM 709 C CA . ILE A 1 97 ? -4.555 -18.090 28.067 1.00 58.53 97 ILE A CA 1
ATOM 710 C C . ILE A 1 97 ? -4.963 -17.084 26.999 1.00 58.53 97 ILE A C 1
ATOM 712 O O . ILE A 1 97 ? -5.291 -17.457 25.876 1.00 58.53 97 ILE A O 1
ATOM 716 N N . ILE A 1 98 ? -5.099 -15.818 27.395 1.00 60.38 98 ILE A N 1
ATOM 717 C CA . ILE A 1 98 ? -5.474 -14.749 26.482 1.00 60.38 98 ILE A CA 1
ATOM 718 C C . ILE A 1 98 ? -4.311 -14.678 25.504 1.00 60.38 98 ILE A C 1
ATOM 720 O O . ILE A 1 98 ? -3.191 -14.346 25.900 1.00 60.38 98 ILE A O 1
ATOM 724 N N . SER A 1 99 ? -4.560 -15.059 24.251 1.00 77.88 99 SER A N 1
ATOM 725 C CA . SER A 1 99 ? -3.548 -15.018 23.205 1.00 77.88 99 SER A CA 1
ATOM 726 C C . SER A 1 99 ? -2.971 -13.604 23.130 1.00 77.88 99 SER A C 1
ATOM 728 O O . SER A 1 99 ? -3.696 -12.617 23.283 1.00 77.88 99 SER A O 1
ATOM 730 N N . SER A 1 100 ? -1.667 -13.474 22.880 1.00 76.25 100 SER A N 1
ATOM 731 C CA . SER A 1 100 ? -1.004 -12.168 22.719 1.00 76.25 100 SER A CA 1
ATOM 732 C C . SER A 1 100 ? -1.691 -11.299 21.656 1.00 76.25 100 SER A C 1
ATOM 734 O O . SER A 1 100 ? -1.726 -10.072 21.766 1.00 76.25 100 SER A O 1
ATOM 736 N N . ARG A 1 101 ? -2.318 -11.946 20.665 1.00 78.44 101 ARG A N 1
ATOM 737 C CA . ARG A 1 101 ? -3.193 -11.326 19.667 1.00 78.44 101 ARG A CA 1
ATOM 738 C C . ARG A 1 101 ? -4.424 -10.671 20.300 1.00 78.44 101 ARG A C 1
ATOM 740 O O . ARG A 1 101 ? -4.712 -9.515 20.004 1.00 78.44 101 ARG A O 1
ATOM 747 N N . ASP A 1 102 ? -5.134 -11.378 21.171 1.00 76.62 102 ASP A N 1
ATOM 748 C CA . ASP A 1 102 ? -6.384 -10.905 21.777 1.00 76.62 102 ASP A CA 1
ATOM 749 C C . ASP A 1 102 ? -6.126 -9.749 22.751 1.00 76.62 102 ASP A C 1
ATOM 751 O O . ASP A 1 102 ? -6.887 -8.781 22.789 1.00 76.62 102 ASP A O 1
ATOM 755 N N . GLN A 1 103 ? -4.988 -9.775 23.453 1.00 78.69 103 GLN A N 1
ATOM 756 C CA . GLN A 1 103 ? -4.523 -8.645 24.266 1.00 78.69 103 GLN A CA 1
ATOM 757 C C . GLN A 1 103 ? -4.216 -7.399 23.417 1.00 78.69 103 GLN A C 1
ATOM 759 O O . GLN A 1 103 ? -4.502 -6.273 23.835 1.00 78.69 103 GLN A O 1
ATOM 764 N N . ALA A 1 104 ? -3.660 -7.578 22.214 1.00 76.12 104 ALA A N 1
ATOM 765 C CA . ALA A 1 104 ? -3.401 -6.480 21.283 1.00 76.12 104 ALA A CA 1
ATOM 766 C C . ALA A 1 104 ? -4.696 -5.925 20.659 1.00 76.12 104 ALA A C 1
ATOM 768 O O . ALA A 1 104 ? -4.803 -4.719 20.447 1.00 76.12 104 ALA A O 1
ATOM 769 N N . ILE A 1 105 ? -5.698 -6.778 20.418 1.00 78.38 105 ILE A N 1
ATOM 770 C CA . ILE A 1 105 ? -7.023 -6.367 19.926 1.00 78.38 105 ILE A CA 1
ATOM 771 C C . ILE A 1 105 ? -7.807 -5.603 21.005 1.00 78.38 105 ILE A C 1
ATOM 773 O O . ILE A 1 105 ? -8.528 -4.657 20.687 1.00 78.38 105 ILE A O 1
ATOM 777 N N . ALA A 1 106 ? -7.651 -5.964 22.280 1.00 77.00 106 ALA A N 1
ATOM 778 C CA . ALA A 1 106 ? -8.280 -5.240 23.383 1.00 77.00 106 ALA A CA 1
ATOM 779 C C . ALA A 1 106 ? -7.737 -3.805 23.536 1.00 77.00 106 ALA A C 1
ATOM 781 O O . ALA A 1 106 ? -8.481 -2.898 23.901 1.00 77.00 106 ALA A O 1
ATOM 782 N N . ASN A 1 107 ? -6.462 -3.581 23.201 1.00 82.81 107 ASN A N 1
ATOM 783 C CA . ASN A 1 107 ? -5.774 -2.293 23.339 1.00 82.81 107 ASN A CA 1
ATOM 784 C C . ASN A 1 107 ? -5.662 -1.523 22.010 1.00 82.81 107 ASN A C 1
ATOM 786 O O . ASN A 1 107 ? -4.615 -0.956 21.687 1.00 82.81 107 ASN A O 1
ATOM 790 N N . ILE A 1 108 ? -6.731 -1.504 21.211 1.00 84.19 108 ILE A N 1
ATOM 791 C CA . ILE A 1 108 ? -6.730 -0.781 19.935 1.00 84.19 108 ILE A CA 1
ATOM 792 C C . ILE A 1 108 ? -6.816 0.737 20.176 1.00 84.19 108 ILE A C 1
ATOM 794 O O . ILE A 1 108 ? -7.689 1.200 20.914 1.00 84.19 108 ILE A O 1
ATOM 798 N N . PRO A 1 109 ? -5.930 1.540 19.555 1.00 86.94 109 PRO A N 1
ATOM 799 C CA . PRO A 1 109 ? -5.948 2.986 19.717 1.00 86.94 109 PRO A CA 1
ATOM 800 C C . PRO A 1 109 ? -7.147 3.639 18.996 1.00 86.94 109 PRO A C 1
ATOM 802 O O . PRO A 1 109 ? -7.740 3.038 18.101 1.00 86.94 109 PRO A O 1
ATOM 805 N N . PRO A 1 110 ? -7.476 4.904 19.323 1.00 89.88 110 PRO A N 1
ATOM 806 C CA . PRO A 1 110 ? -8.531 5.660 18.646 1.00 89.88 110 PRO A CA 1
ATOM 807 C C . PRO A 1 110 ? -8.349 5.733 17.122 1.00 89.88 110 PRO A C 1
ATOM 809 O O . PRO A 1 110 ? -7.220 5.708 16.620 1.00 89.88 110 PRO A O 1
ATOM 812 N N . GLN A 1 111 ? -9.458 5.905 16.395 1.00 88.19 111 GLN A N 1
ATOM 813 C CA . GLN A 1 111 ? -9.503 5.901 14.925 1.00 88.19 111 GLN A CA 1
ATOM 814 C C . GLN A 1 111 ? -8.445 6.796 14.273 1.00 88.19 111 GLN A C 1
ATOM 816 O O . GLN A 1 111 ? -7.732 6.351 13.375 1.00 88.19 111 GLN A O 1
ATOM 821 N N . GLU A 1 112 ? -8.307 8.034 14.745 1.00 89.94 112 GLU A N 1
ATOM 822 C CA . GLU A 1 112 ? -7.366 9.008 14.182 1.00 89.94 112 GLU A CA 1
ATOM 823 C C . GLU A 1 112 ? -5.917 8.514 14.257 1.00 89.94 112 GLU A C 1
ATOM 825 O O . GLU A 1 112 ? -5.158 8.623 13.293 1.00 89.94 112 GLU A O 1
ATOM 830 N N . LYS A 1 113 ? -5.534 7.894 15.382 1.00 91.69 113 LYS A N 1
ATOM 831 C CA . LYS A 1 113 ? -4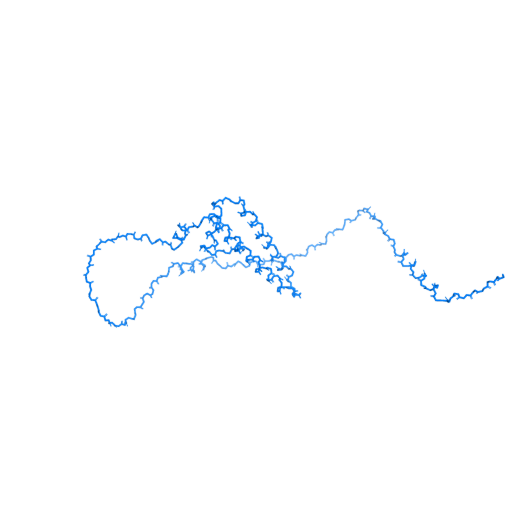.186 7.340 15.565 1.00 91.69 113 LYS A CA 1
ATOM 832 C C . LYS A 1 113 ? -3.953 6.130 14.661 1.00 91.69 113 LYS A C 1
ATOM 834 O O . LYS A 1 113 ? -2.863 6.001 14.104 1.00 91.69 113 LYS A O 1
ATOM 839 N N . MET A 1 114 ? -4.963 5.275 14.469 1.00 92.00 114 MET A N 1
ATOM 840 C CA . MET A 1 114 ? -4.876 4.157 13.519 1.00 92.00 114 MET A CA 1
ATOM 841 C C . MET A 1 114 ? -4.689 4.655 12.084 1.00 92.00 114 MET A C 1
ATOM 843 O O . MET A 1 114 ? -3.794 4.180 11.384 1.00 92.00 114 MET A O 1
ATOM 847 N N . GLN A 1 115 ? -5.482 5.643 11.659 1.00 92.50 115 GLN A N 1
ATOM 848 C CA . GLN A 1 115 ? -5.369 6.242 10.328 1.00 92.50 115 GLN A CA 1
ATOM 849 C C . GLN A 1 115 ? -3.987 6.866 10.112 1.00 92.50 115 GLN A C 1
ATOM 851 O O . GLN A 1 115 ? -3.359 6.613 9.087 1.00 92.50 115 GLN A O 1
ATOM 856 N N . GLN A 1 116 ? -3.463 7.611 11.090 1.00 93.62 116 GLN A N 1
ATOM 857 C CA . GLN A 1 116 ? -2.116 8.188 11.017 1.00 93.62 116 GLN A CA 1
ATOM 858 C C . GLN A 1 116 ? -1.023 7.115 10.913 1.00 93.62 116 GLN A C 1
ATOM 860 O O . GLN A 1 116 ? -0.099 7.248 10.104 1.00 93.62 116 GLN A O 1
ATOM 865 N N . ALA A 1 117 ? -1.122 6.039 11.699 1.00 93.19 117 ALA A N 1
ATOM 866 C CA . ALA A 1 117 ? -0.168 4.933 11.662 1.00 93.19 117 ALA A CA 1
ATOM 867 C C . ALA A 1 117 ? -0.182 4.213 10.304 1.00 93.19 117 ALA A C 1
ATOM 869 O O . ALA A 1 117 ? 0.876 4.002 9.706 1.00 93.19 117 ALA A O 1
ATOM 870 N N . LEU A 1 118 ? -1.373 3.909 9.780 1.00 93.75 118 LEU A N 1
ATOM 871 C CA . LEU A 1 118 ? -1.561 3.311 8.457 1.00 93.75 118 LEU A CA 1
ATOM 872 C C . LEU A 1 118 ? -1.044 4.229 7.345 1.00 93.75 118 LEU A C 1
ATOM 874 O O . LEU A 1 118 ? -0.301 3.784 6.473 1.00 93.75 118 LEU A O 1
ATOM 878 N N . HIS A 1 119 ? -1.353 5.523 7.416 1.00 94.50 119 HIS A N 1
ATOM 879 C CA . HIS A 1 119 ? -0.864 6.524 6.473 1.00 94.50 119 HIS A CA 1
ATOM 880 C C . HIS A 1 119 ? 0.670 6.577 6.461 1.00 94.50 119 HIS A C 1
ATOM 882 O O . HIS A 1 119 ? 1.296 6.571 5.399 1.00 94.50 119 HIS A O 1
ATOM 888 N N . LYS A 1 120 ? 1.306 6.579 7.639 1.00 95.44 120 LYS A N 1
ATOM 889 C CA . LYS A 1 120 ? 2.769 6.550 7.764 1.00 95.44 120 LYS A CA 1
ATOM 890 C C . LYS A 1 120 ? 3.362 5.269 7.173 1.00 95.44 120 LYS A C 1
ATOM 892 O O . LYS A 1 120 ? 4.361 5.346 6.458 1.00 95.44 120 LYS A O 1
ATOM 897 N N . TYR A 1 121 ? 2.748 4.120 7.447 1.00 94.88 121 TYR A N 1
ATOM 898 C CA . TYR A 1 121 ? 3.204 2.823 6.951 1.00 94.88 121 TYR A CA 1
ATOM 899 C C . TYR A 1 121 ? 3.104 2.722 5.422 1.00 94.88 121 TYR A C 1
ATOM 901 O O . TYR A 1 121 ? 4.101 2.439 4.761 1.00 94.88 121 TYR A O 1
ATOM 909 N N . ILE A 1 122 ? 1.946 3.055 4.840 1.00 94.38 122 ILE A N 1
ATOM 910 C CA . ILE A 1 122 ? 1.739 3.037 3.383 1.00 94.38 122 ILE A CA 1
ATOM 911 C C . ILE A 1 122 ? 2.731 3.976 2.685 1.00 94.38 122 ILE A C 1
ATOM 913 O O . ILE A 1 122 ? 3.357 3.599 1.696 1.00 94.38 122 ILE A O 1
ATOM 917 N N . ASN A 1 123 ? 2.948 5.180 3.226 1.00 95.44 123 ASN A N 1
ATOM 918 C CA . ASN A 1 123 ? 3.929 6.118 2.676 1.00 95.44 123 ASN A CA 1
ATOM 919 C C . ASN A 1 123 ? 5.368 5.586 2.737 1.00 95.44 123 ASN A C 1
ATOM 921 O O . ASN A 1 123 ? 6.162 5.845 1.828 1.00 95.44 123 ASN A O 1
ATOM 925 N N . ALA A 1 124 ? 5.728 4.854 3.794 1.00 95.62 124 ALA A N 1
ATOM 926 C CA . ALA A 1 124 ? 7.031 4.204 3.885 1.00 95.62 124 ALA A CA 1
ATOM 927 C C . ALA A 1 124 ? 7.193 3.126 2.801 1.00 95.62 124 ALA A C 1
ATOM 929 O O . ALA A 1 124 ? 8.235 3.093 2.141 1.00 95.62 124 ALA A O 1
ATOM 930 N N . GLU A 1 125 ? 6.154 2.328 2.546 1.00 95.06 125 GLU A N 1
ATOM 931 C CA . GLU A 1 125 ? 6.185 1.299 1.502 1.00 95.06 125 GLU A CA 1
ATOM 932 C C . GLU A 1 125 ? 6.262 1.916 0.098 1.00 95.06 125 GLU A C 1
ATOM 934 O O . GLU A 1 125 ? 7.091 1.511 -0.715 1.00 95.06 125 GLU A O 1
ATOM 939 N N . VAL A 1 126 ? 5.511 2.991 -0.171 1.00 95.94 126 VAL A N 1
ATOM 940 C CA . VAL A 1 126 ? 5.638 3.753 -1.427 1.00 95.94 126 VAL A CA 1
ATOM 941 C C . VAL A 1 126 ? 7.065 4.276 -1.609 1.00 95.94 126 VAL A C 1
ATOM 943 O O . VAL A 1 126 ? 7.625 4.191 -2.703 1.00 95.94 126 VAL A O 1
ATOM 946 N N . ARG A 1 127 ? 7.693 4.804 -0.550 1.00 96.38 127 ARG A N 1
ATOM 947 C CA . ARG A 1 127 ? 9.092 5.263 -0.609 1.00 96.38 127 ARG A CA 1
ATOM 948 C C . ARG A 1 127 ? 10.061 4.118 -0.893 1.00 96.38 127 ARG A C 1
ATOM 950 O O . ARG A 1 127 ? 11.027 4.336 -1.620 1.00 96.38 127 ARG A O 1
ATOM 957 N N . LYS A 1 128 ? 9.828 2.932 -0.332 1.00 95.69 128 LYS A N 1
ATOM 958 C CA . LYS A 1 128 ? 10.639 1.733 -0.579 1.00 95.69 128 LYS A CA 1
ATOM 959 C C . LYS A 1 128 ? 10.529 1.285 -2.037 1.00 95.69 128 LYS A C 1
ATOM 961 O O . LYS A 1 128 ? 11.554 1.162 -2.699 1.00 95.69 128 LYS A O 1
ATOM 966 N N . LEU A 1 129 ? 9.311 1.190 -2.567 1.00 94.94 129 LEU A N 1
ATOM 967 C CA . LEU A 1 129 ? 9.058 0.871 -3.976 1.00 94.94 129 LEU A CA 1
ATOM 968 C C . LEU A 1 129 ? 9.683 1.893 -4.934 1.00 94.94 129 LEU A C 1
ATOM 970 O O . LEU A 1 129 ? 10.273 1.525 -5.944 1.00 94.94 129 LEU A O 1
ATOM 974 N N . ARG A 1 130 ? 9.618 3.191 -4.611 1.00 94.50 130 ARG A N 1
ATOM 975 C CA . ARG A 1 130 ? 10.281 4.234 -5.415 1.00 94.50 130 ARG A CA 1
ATOM 976 C C . ARG A 1 130 ? 11.799 4.064 -5.449 1.00 94.50 130 ARG A C 1
ATOM 978 O O . ARG A 1 130 ? 12.398 4.255 -6.503 1.00 94.50 130 ARG A O 1
ATOM 985 N N . ARG A 1 131 ? 12.421 3.704 -4.321 1.00 94.56 131 ARG A N 1
ATOM 986 C CA . ARG A 1 131 ? 13.861 3.400 -4.281 1.00 94.56 131 ARG A CA 1
ATOM 987 C C . ARG A 1 131 ? 14.187 2.173 -5.124 1.00 94.56 131 ARG A C 1
ATOM 989 O O . ARG A 1 131 ? 15.145 2.211 -5.882 1.00 94.56 131 ARG A O 1
ATOM 996 N N . GLU A 1 132 ? 13.372 1.126 -5.042 1.00 92.38 132 GLU A N 1
ATOM 997 C CA . GLU A 1 132 ? 13.538 -0.079 -5.858 1.00 92.38 132 GLU A CA 1
ATOM 998 C C . GLU A 1 132 ? 13.442 0.228 -7.361 1.00 92.38 132 GLU A C 1
ATOM 1000 O O . GLU A 1 132 ? 14.312 -0.172 -8.132 1.00 92.38 132 GLU A O 1
ATOM 1005 N N . ALA A 1 133 ? 12.456 1.031 -7.772 1.00 91.88 133 ALA A N 1
ATOM 1006 C CA . ALA A 1 133 ? 12.335 1.494 -9.154 1.00 91.88 133 ALA A CA 1
ATOM 1007 C C . ALA A 1 133 ? 13.561 2.304 -9.612 1.00 91.88 133 ALA A C 1
ATOM 1009 O O . ALA A 1 133 ? 14.011 2.140 -10.744 1.00 91.88 133 ALA A O 1
ATOM 1010 N N . ALA A 1 134 ? 14.125 3.149 -8.741 1.00 90.69 134 ALA A N 1
ATOM 1011 C CA . ALA A 1 134 ? 15.318 3.935 -9.058 1.00 90.69 134 ALA A CA 1
ATOM 1012 C C . ALA A 1 134 ? 16.566 3.056 -9.269 1.00 90.69 134 ALA A C 1
ATOM 1014 O O . ALA A 1 134 ? 17.378 3.337 -10.152 1.00 90.69 134 ALA A O 1
ATOM 1015 N N . LEU A 1 135 ? 16.704 1.965 -8.509 1.00 89.56 135 LEU A N 1
ATOM 1016 C CA . LEU A 1 135 ? 17.800 0.999 -8.669 1.00 89.56 135 LEU A CA 1
ATOM 1017 C C . LEU A 1 135 ? 17.682 0.184 -9.963 1.00 89.56 135 LEU A C 1
ATOM 1019 O O . LEU A 1 135 ? 18.686 -0.229 -10.539 1.00 89.56 135 LEU A O 1
ATOM 1023 N N . LEU A 1 136 ? 16.458 -0.021 -10.447 1.00 87.69 136 LEU A N 1
ATOM 1024 C CA . LEU A 1 136 ? 16.175 -0.749 -11.681 1.00 87.69 136 LEU A CA 1
ATOM 1025 C C . LEU A 1 136 ? 16.437 0.074 -12.952 1.00 87.69 136 LEU A C 1
ATOM 1027 O O . LEU A 1 136 ? 16.164 -0.405 -14.037 1.00 87.69 136 LEU A O 1
ATOM 1031 N N . THR A 1 137 ? 16.996 1.281 -12.878 1.00 74.56 137 THR A N 1
ATOM 1032 C CA . THR A 1 137 ? 17.242 2.138 -14.059 1.00 74.56 137 THR A CA 1
ATOM 1033 C C . THR A 1 137 ? 18.262 1.580 -15.060 1.00 74.56 137 THR A C 1
ATOM 1035 O O . THR A 1 137 ? 18.316 2.034 -16.202 1.00 74.56 137 THR A O 1
ATOM 1038 N N . ILE A 1 138 ? 19.045 0.566 -14.680 1.00 77.75 138 ILE A N 1
ATOM 1039 C CA . ILE A 1 138 ? 19.987 -0.103 -15.581 1.00 77.75 138 ILE A CA 1
ATOM 1040 C C . ILE A 1 138 ? 19.197 -0.917 -16.618 1.00 77.75 138 ILE A C 1
ATOM 1042 O O . ILE A 1 138 ? 18.454 -1.839 -16.269 1.00 77.75 138 ILE A O 1
ATOM 1046 N N . SER A 1 139 ? 19.387 -0.582 -17.899 1.00 71.94 139 SER A N 1
ATOM 1047 C CA . SER A 1 139 ? 18.733 -1.226 -19.044 1.00 71.94 139 SER A CA 1
ATOM 1048 C C . SER A 1 139 ? 19.176 -2.685 -19.176 1.00 71.94 139 SER A C 1
ATOM 1050 O O . SER A 1 139 ? 20.146 -3.019 -19.855 1.00 71.94 139 SER A O 1
ATOM 1052 N N . ARG A 1 140 ? 18.481 -3.564 -18.456 1.00 83.25 140 ARG A N 1
ATOM 1053 C CA . ARG A 1 140 ? 18.565 -5.016 -18.585 1.00 83.25 140 ARG A CA 1
ATOM 1054 C C . ARG A 1 140 ? 17.260 -5.533 -19.191 1.00 83.25 140 ARG A C 1
ATOM 1056 O O . ARG A 1 140 ? 16.195 -4.949 -18.960 1.00 83.25 140 ARG A O 1
ATOM 1063 N N . PRO A 1 141 ? 17.307 -6.629 -19.960 1.00 83.56 141 PRO A N 1
ATOM 1064 C CA . PRO A 1 141 ? 16.088 -7.259 -20.451 1.00 83.56 141 PRO A CA 1
ATOM 1065 C C . PRO A 1 141 ? 15.176 -7.629 -19.268 1.00 83.56 141 PRO A C 1
ATOM 1067 O O . PRO A 1 141 ? 15.637 -8.136 -18.247 1.00 83.56 141 PRO A O 1
ATOM 1070 N N . GLY A 1 142 ? 13.881 -7.319 -19.380 1.00 86.38 142 GLY A N 1
ATOM 1071 C CA . GLY A 1 142 ? 12.882 -7.559 -18.326 1.00 86.38 142 GLY A CA 1
ATOM 1072 C C . GLY A 1 142 ? 12.741 -6.447 -17.275 1.00 86.38 142 GLY A C 1
ATOM 1073 O O . GLY A 1 142 ? 11.757 -6.430 -16.534 1.00 86.38 142 GLY A O 1
ATOM 1074 N N . THR A 1 143 ? 13.647 -5.467 -17.244 1.00 89.81 143 THR A N 1
ATOM 1075 C CA . THR A 1 143 ? 13.572 -4.319 -16.327 1.00 89.81 143 THR A CA 1
ATOM 1076 C C . THR A 1 143 ? 12.301 -3.487 -16.526 1.00 89.81 143 THR A C 1
ATOM 1078 O O . THR A 1 143 ? 11.647 -3.124 -15.551 1.00 89.81 143 THR A O 1
ATOM 1081 N N . ALA A 1 144 ? 11.903 -3.228 -17.777 1.00 88.75 144 ALA A N 1
ATOM 1082 C CA . ALA A 1 144 ? 10.715 -2.425 -18.084 1.00 88.75 144 ALA A CA 1
ATOM 1083 C C . ALA A 1 144 ? 9.429 -3.024 -17.483 1.00 88.75 144 ALA A C 1
ATOM 1085 O O . ALA A 1 144 ? 8.606 -2.302 -16.921 1.00 88.75 144 ALA A O 1
ATOM 1086 N N . TYR A 1 145 ? 9.286 -4.353 -17.534 1.00 92.19 145 TYR A N 1
ATOM 1087 C CA . TYR A 1 145 ? 8.155 -5.053 -16.926 1.00 92.19 145 TYR A CA 1
ATOM 1088 C C . TYR A 1 145 ? 8.137 -4.883 -15.401 1.00 92.19 145 TYR A C 1
ATOM 1090 O O . TYR A 1 145 ? 7.110 -4.514 -14.832 1.00 92.19 145 TYR A O 1
ATOM 1098 N N . ARG A 1 146 ? 9.288 -5.073 -14.739 1.00 92.06 146 ARG A N 1
ATOM 1099 C CA . ARG A 1 146 ? 9.401 -4.906 -13.280 1.00 92.06 146 ARG A CA 1
ATOM 1100 C C . ARG A 1 146 ? 9.091 -3.479 -12.838 1.00 92.06 146 ARG A C 1
ATOM 1102 O O . ARG A 1 146 ? 8.344 -3.284 -11.885 1.00 92.06 146 ARG A O 1
ATOM 1109 N N . ILE A 1 147 ? 9.599 -2.482 -13.560 1.00 92.62 147 ILE A N 1
ATOM 1110 C CA . ILE A 1 147 ? 9.303 -1.069 -13.296 1.00 92.62 147 ILE A CA 1
ATOM 1111 C C . ILE A 1 147 ? 7.796 -0.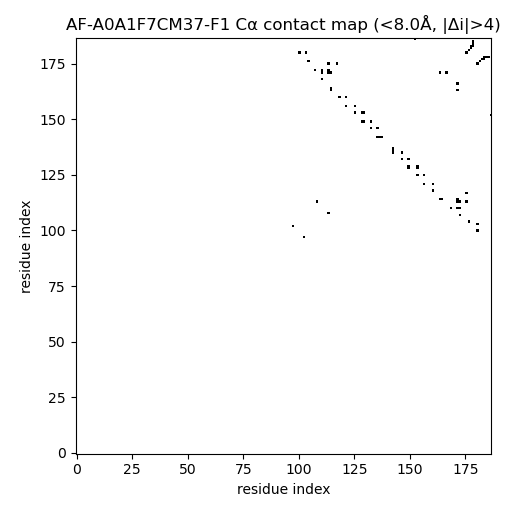797 -13.423 1.00 92.62 147 ILE A C 1
ATOM 1113 O O . ILE A 1 147 ? 7.211 -0.158 -12.548 1.00 92.62 147 ILE A O 1
ATOM 1117 N N . ASN A 1 148 ? 7.143 -1.329 -14.460 1.00 93.75 148 ASN A N 1
ATOM 1118 C CA . ASN A 1 148 ? 5.694 -1.193 -14.631 1.00 93.75 148 ASN A CA 1
ATOM 1119 C C . ASN A 1 148 ? 4.911 -1.824 -13.471 1.00 93.75 148 ASN A C 1
ATOM 1121 O O . ASN A 1 148 ? 3.953 -1.219 -12.985 1.00 93.75 148 ASN A O 1
ATOM 1125 N N . GLN A 1 149 ? 5.335 -2.997 -12.996 1.00 95.06 149 GLN A N 1
ATOM 1126 C CA . GLN A 1 149 ? 4.724 -3.659 -11.844 1.00 95.06 149 GLN A CA 1
ATOM 1127 C C . GLN A 1 149 ? 4.890 -2.830 -10.563 1.00 95.06 149 GLN A C 1
ATOM 1129 O O . GLN A 1 149 ? 3.921 -2.624 -9.831 1.00 95.06 149 GLN A O 1
ATOM 1134 N N . ILE A 1 150 ? 6.078 -2.265 -10.328 1.00 95.31 150 ILE A N 1
ATOM 1135 C CA . ILE A 1 150 ? 6.326 -1.377 -9.185 1.00 95.31 150 ILE A CA 1
ATOM 1136 C C . ILE A 1 150 ? 5.427 -0.136 -9.253 1.00 95.31 150 ILE A C 1
ATOM 1138 O O . ILE A 1 150 ? 4.793 0.222 -8.260 1.00 95.31 150 ILE A O 1
ATOM 1142 N N . TYR A 1 151 ? 5.297 0.501 -10.419 1.00 95.44 151 TYR A N 1
ATOM 1143 C CA . TYR A 1 151 ? 4.402 1.651 -10.568 1.00 95.44 151 TYR A CA 1
ATOM 1144 C C . TYR A 1 151 ? 2.922 1.285 -10.422 1.00 95.44 151 TYR A C 1
ATOM 1146 O O . TYR A 1 151 ? 2.155 2.075 -9.867 1.00 95.44 151 TYR A O 1
ATOM 1154 N N . ALA A 1 152 ? 2.504 0.097 -10.865 1.00 96.31 152 ALA A N 1
ATOM 1155 C CA . ALA A 1 152 ? 1.155 -0.403 -10.612 1.00 96.31 152 ALA A CA 1
ATOM 1156 C C . ALA A 1 152 ? 0.893 -0.559 -9.106 1.00 96.31 152 ALA A C 1
ATOM 1158 O O . ALA A 1 152 ? -0.127 -0.074 -8.610 1.00 96.31 152 ALA A O 1
ATOM 1159 N N . ASN A 1 153 ? 1.853 -1.125 -8.373 1.00 96.38 153 ASN A N 1
ATOM 1160 C CA . ASN A 1 153 ? 1.785 -1.264 -6.921 1.00 96.38 153 ASN A CA 1
ATOM 1161 C C . ASN A 1 153 ? 1.737 0.100 -6.215 1.00 96.38 153 ASN A C 1
ATOM 1163 O O . ASN A 1 153 ? 0.891 0.307 -5.347 1.00 96.38 153 ASN A O 1
ATOM 1167 N N . ILE A 1 154 ? 2.560 1.069 -6.632 1.00 95.25 154 ILE A N 1
ATOM 1168 C CA . ILE A 1 154 ? 2.521 2.443 -6.098 1.00 95.25 154 ILE A CA 1
ATOM 1169 C C . ILE A 1 154 ? 1.142 3.080 -6.319 1.00 95.25 154 ILE A C 1
ATOM 1171 O O . ILE A 1 154 ? 0.589 3.680 -5.398 1.00 95.25 154 ILE A O 1
ATOM 1175 N N . ARG A 1 155 ? 0.556 2.944 -7.518 1.00 96.50 155 ARG A N 1
ATOM 1176 C CA . ARG A 1 155 ? -0.793 3.464 -7.802 1.00 96.50 155 ARG A CA 1
ATOM 1177 C C . ARG A 1 155 ? -1.848 2.820 -6.907 1.00 96.50 155 ARG A C 1
ATOM 1179 O O . ARG A 1 155 ? -2.699 3.531 -6.379 1.00 96.50 155 ARG A O 1
ATOM 1186 N N . ARG A 1 156 ? -1.765 1.503 -6.697 1.00 95.75 156 ARG A N 1
ATOM 1187 C CA . ARG A 1 156 ? -2.664 0.771 -5.796 1.00 95.75 156 ARG A CA 1
ATOM 1188 C C . ARG A 1 156 ? -2.556 1.277 -4.356 1.00 95.75 156 ARG A C 1
ATOM 1190 O O . ARG A 1 156 ? -3.582 1.549 -3.743 1.00 95.75 156 ARG A O 1
ATOM 1197 N N . LEU A 1 157 ? -1.338 1.467 -3.846 1.00 94.94 157 LEU A N 1
ATOM 1198 C CA . LEU A 1 157 ? -1.107 2.008 -2.502 1.00 94.94 157 LEU A CA 1
ATOM 1199 C C . LEU A 1 157 ? -1.651 3.435 -2.344 1.00 94.94 157 LEU A C 1
ATOM 1201 O O . LEU A 1 157 ? -2.283 3.740 -1.337 1.00 94.94 157 LEU A O 1
ATOM 1205 N N . ASN A 1 158 ? -1.469 4.295 -3.349 1.00 94.31 158 ASN A N 1
ATOM 1206 C CA . ASN A 1 158 ? -2.021 5.652 -3.320 1.00 94.31 158 ASN A CA 1
ATOM 1207 C C . ASN A 1 158 ? -3.557 5.652 -3.334 1.00 94.31 158 ASN A C 1
ATOM 1209 O O . ASN A 1 158 ? -4.169 6.462 -2.643 1.00 94.31 158 ASN A O 1
ATOM 1213 N N . LYS A 1 159 ? -4.180 4.735 -4.084 1.00 94.94 159 LYS A N 1
ATO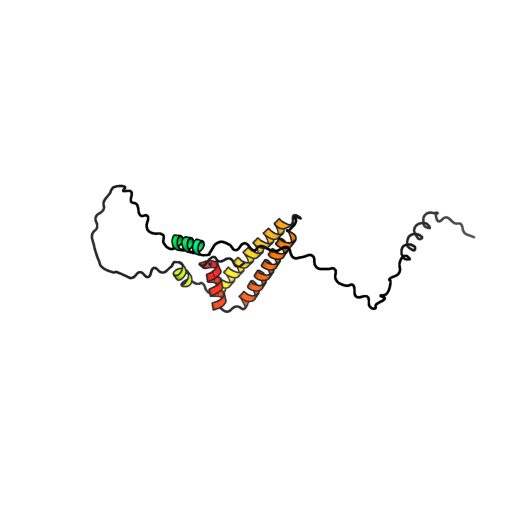M 1214 C CA . LYS A 1 159 ? -5.639 4.573 -4.082 1.00 94.94 159 LYS A CA 1
ATOM 1215 C C . LYS A 1 159 ? -6.143 4.134 -2.707 1.00 94.94 159 LYS A C 1
ATOM 1217 O O . LYS A 1 159 ? -7.058 4.751 -2.178 1.00 94.94 159 LYS A O 1
ATOM 1222 N N . LEU A 1 160 ? -5.496 3.137 -2.097 1.00 93.88 160 LEU A N 1
ATOM 1223 C CA . LEU A 1 160 ? -5.825 2.689 -0.738 1.00 93.88 160 LEU A CA 1
ATOM 1224 C C . LEU A 1 160 ? -5.717 3.827 0.283 1.00 93.88 160 LEU A C 1
ATOM 1226 O O . LEU A 1 160 ? -6.538 3.932 1.186 1.00 93.88 160 LEU A O 1
ATOM 1230 N N . LEU A 1 161 ? -4.724 4.701 0.125 1.00 91.88 161 LEU A N 1
ATOM 1231 C CA . LEU A 1 161 ? -4.535 5.856 0.996 1.00 91.88 161 LEU A CA 1
ATOM 1232 C C . LEU A 1 161 ? -5.683 6.872 0.880 1.00 91.88 161 LEU A C 1
ATOM 1234 O O . LEU A 1 161 ? -6.100 7.423 1.893 1.00 91.88 161 LEU A O 1
ATOM 1238 N N . GLN A 1 162 ? -6.220 7.083 -0.325 1.00 93.00 162 GLN A N 1
ATOM 1239 C CA . GLN A 1 162 ? -7.408 7.919 -0.541 1.00 93.00 162 GLN A CA 1
ATOM 1240 C C . GLN A 1 162 ? -8.669 7.272 0.043 1.00 93.00 162 GLN A C 1
ATOM 1242 O O . GLN A 1 162 ? -9.450 7.936 0.718 1.00 93.00 162 GLN A O 1
ATOM 1247 N N . GLU A 1 163 ? -8.845 5.967 -0.170 1.00 92.44 163 GLU A N 1
ATOM 1248 C CA . GLU A 1 163 ? -9.976 5.204 0.370 1.00 92.44 163 GLU A CA 1
ATOM 1249 C C . GLU A 1 163 ? -9.981 5.204 1.904 1.00 92.44 163 GLU A C 1
ATOM 1251 O O . GLU A 1 163 ? -11.043 5.305 2.515 1.00 92.44 163 GLU A O 1
ATOM 1256 N N . LEU A 1 164 ? -8.804 5.180 2.538 1.00 90.94 164 LEU A N 1
ATOM 1257 C CA . LEU A 1 164 ? -8.667 5.176 3.994 1.00 90.94 164 LEU A CA 1
ATOM 1258 C C . LEU A 1 164 ? -9.268 6.425 4.661 1.00 90.94 164 LEU A C 1
ATOM 1260 O O . LEU A 1 164 ? -9.743 6.340 5.794 1.00 90.94 164 LEU A O 1
ATOM 1264 N N . ILE A 1 165 ? -9.271 7.567 3.966 1.00 87.44 165 ILE A N 1
ATOM 1265 C CA . ILE A 1 165 ? -9.817 8.835 4.478 1.00 87.44 165 ILE A CA 1
ATOM 1266 C C . ILE A 1 165 ? -11.341 8.748 4.629 1.00 87.44 165 ILE A C 1
ATOM 1268 O O . ILE A 1 165 ? -11.904 9.309 5.565 1.00 87.44 165 ILE A O 1
ATOM 1272 N N . HIS A 1 166 ? -12.002 8.012 3.734 1.00 89.62 166 HIS A N 1
ATOM 1273 C CA . HIS A 1 166 ? -13.458 7.860 3.704 1.00 89.62 166 HIS A CA 1
ATOM 1274 C C . HIS A 1 166 ? -13.938 6.524 4.292 1.00 89.62 166 HIS A C 1
ATOM 1276 O O . HIS A 1 166 ? -15.137 6.247 4.306 1.00 89.62 166 HIS A O 1
ATOM 1282 N N . ALA A 1 167 ? -13.017 5.682 4.763 1.00 90.38 167 ALA A N 1
ATOM 1283 C CA . ALA A 1 167 ? -13.328 4.364 5.291 1.00 90.38 167 ALA A CA 1
ATOM 1284 C C . ALA A 1 167 ? -14.022 4.438 6.661 1.00 90.38 167 ALA A C 1
ATOM 1286 O O . ALA A 1 167 ? -13.707 5.279 7.506 1.00 90.38 167 ALA A O 1
ATOM 1287 N N . SER A 1 168 ? -14.938 3.496 6.903 1.00 89.94 168 SER A N 1
ATOM 1288 C CA . SER A 1 168 ? -15.589 3.341 8.205 1.00 89.94 168 SER A CA 1
ATOM 1289 C C . SER A 1 168 ? -14.599 2.892 9.283 1.00 89.94 168 SER A C 1
ATOM 1291 O O . SER A 1 168 ? -13.593 2.239 8.991 1.00 89.94 168 SER A O 1
ATOM 1293 N N . TYR A 1 169 ? -14.918 3.188 10.546 1.00 90.44 169 TYR A N 1
ATOM 1294 C CA . TYR A 1 169 ? -14.102 2.796 11.698 1.00 90.44 169 TYR A CA 1
ATOM 1295 C C . TYR A 1 169 ? -13.754 1.301 11.702 1.00 90.44 169 TYR A C 1
ATOM 1297 O O . TYR A 1 169 ? -12.583 0.945 11.813 1.00 90.44 169 TYR A O 1
ATOM 1305 N N . GLU A 1 170 ? -14.746 0.430 11.500 1.00 90.56 170 GLU A N 1
ATOM 1306 C CA . GLU A 1 170 ? -14.540 -1.024 11.478 1.00 90.56 170 GLU A CA 1
ATOM 1307 C C . GLU A 1 170 ? -13.601 -1.463 10.348 1.00 90.56 170 GLU A C 1
ATOM 1309 O O . GLU A 1 170 ? -12.761 -2.342 10.534 1.00 90.56 170 GLU A O 1
ATOM 1314 N N . THR A 1 171 ? -13.675 -0.813 9.183 1.00 91.44 171 THR A N 1
ATOM 1315 C CA . THR A 1 171 ? -12.767 -1.102 8.063 1.00 91.44 171 THR A CA 1
ATOM 1316 C C . THR A 1 171 ? -11.330 -0.727 8.419 1.00 91.44 171 THR A C 1
ATOM 1318 O O . THR A 1 171 ? -10.411 -1.522 8.220 1.00 91.44 171 THR A O 1
ATOM 1321 N N . VAL A 1 172 ? -11.132 0.462 8.999 1.00 92.31 172 VAL A N 1
ATOM 1322 C CA . VAL A 1 172 ? -9.815 0.931 9.458 1.00 92.31 172 VAL A CA 1
ATOM 1323 C C . VAL A 1 172 ? -9.261 0.006 10.540 1.00 92.31 172 VAL A C 1
ATOM 1325 O O . VAL A 1 172 ? -8.090 -0.363 10.484 1.00 92.31 172 VAL A O 1
ATOM 1328 N N . LYS A 1 173 ? -10.100 -0.409 11.493 1.00 92.19 173 LYS A N 1
ATOM 1329 C CA . LYS A 1 173 ? -9.740 -1.314 12.586 1.00 92.19 173 LYS A CA 1
ATOM 1330 C C . LYS A 1 173 ? -9.290 -2.678 12.066 1.00 92.19 173 LYS A C 1
ATOM 1332 O O . LYS A 1 173 ? -8.196 -3.122 12.405 1.00 92.19 173 LYS A O 1
ATOM 1337 N N . HIS A 1 174 ? -10.079 -3.324 11.207 1.00 92.25 174 HIS A N 1
ATOM 1338 C CA . HIS A 1 174 ? -9.703 -4.611 10.615 1.00 92.25 174 HIS A CA 1
ATOM 1339 C C . HIS A 1 174 ? -8.412 -4.512 9.804 1.00 92.25 174 HIS A C 1
ATOM 1341 O O . HIS A 1 174 ? -7.546 -5.382 9.901 1.00 92.25 174 HIS A O 1
ATOM 1347 N N . PHE A 1 175 ? -8.248 -3.431 9.041 1.00 92.25 175 PHE A N 1
ATOM 1348 C CA . PHE A 1 175 ? -7.035 -3.211 8.265 1.00 92.25 175 PHE A CA 1
ATOM 1349 C C . PHE A 1 175 ? -5.809 -2.969 9.157 1.00 92.25 175 PHE A C 1
ATOM 1351 O O . PHE A 1 175 ? -4.736 -3.515 8.899 1.00 92.25 175 PHE A O 1
ATOM 1358 N N . PHE A 1 176 ? -5.974 -2.223 10.251 1.00 92.25 176 PHE A N 1
ATOM 1359 C CA . PHE A 1 176 ? -4.932 -2.007 11.250 1.00 92.25 176 PHE A CA 1
ATOM 1360 C C . PHE A 1 176 ? -4.498 -3.319 11.911 1.00 92.25 176 PHE A C 1
ATOM 1362 O O . PHE A 1 176 ? -3.302 -3.598 11.970 1.00 92.25 176 PHE A O 1
ATOM 1369 N N . ILE A 1 177 ? -5.452 -4.149 12.345 1.00 91.38 177 ILE A N 1
ATOM 1370 C CA . ILE A 1 177 ? -5.177 -5.472 12.926 1.00 91.38 177 ILE A CA 1
ATOM 1371 C C . ILE A 1 177 ? -4.382 -6.320 11.927 1.00 91.38 177 ILE A C 1
ATOM 1373 O O . ILE A 1 177 ? -3.309 -6.826 12.253 1.00 91.38 177 ILE A O 1
ATOM 1377 N N . ARG A 1 178 ? -4.853 -6.396 10.679 1.00 92.62 178 ARG A N 1
ATOM 1378 C CA . ARG A 1 178 ? -4.216 -7.183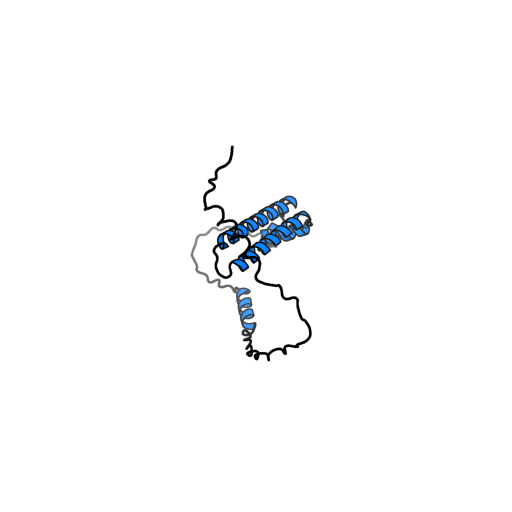 9.619 1.00 92.62 178 ARG A CA 1
ATOM 1379 C C . ARG A 1 178 ? -2.755 -6.782 9.367 1.00 92.62 178 ARG A C 1
ATOM 1381 O O . ARG A 1 178 ? -1.908 -7.638 9.126 1.00 92.62 178 ARG A O 1
ATOM 1388 N N . ILE A 1 179 ? -2.439 -5.491 9.416 1.00 92.50 179 ILE A N 1
ATOM 1389 C CA . ILE A 1 179 ? -1.081 -5.007 9.129 1.00 92.50 179 ILE A CA 1
ATOM 1390 C C . ILE A 1 179 ? -0.183 -5.067 10.365 1.00 92.50 179 ILE A C 1
ATOM 1392 O O . ILE A 1 179 ? 0.950 -5.530 10.278 1.00 92.50 179 ILE A O 1
ATOM 1396 N N . PHE A 1 180 ? -0.652 -4.581 11.513 1.00 90.19 180 PHE A N 1
ATOM 1397 C CA . PHE A 1 180 ? 0.209 -4.372 12.680 1.00 90.19 180 PHE A CA 1
ATOM 1398 C C . PHE A 1 180 ? 0.218 -5.549 13.651 1.00 90.19 180 PHE A C 1
ATOM 1400 O O . PHE A 1 180 ? 1.256 -5.814 14.257 1.00 90.19 180 PHE A O 1
ATOM 1407 N N . ILE A 1 181 ? -0.903 -6.256 13.789 1.00 88.50 181 ILE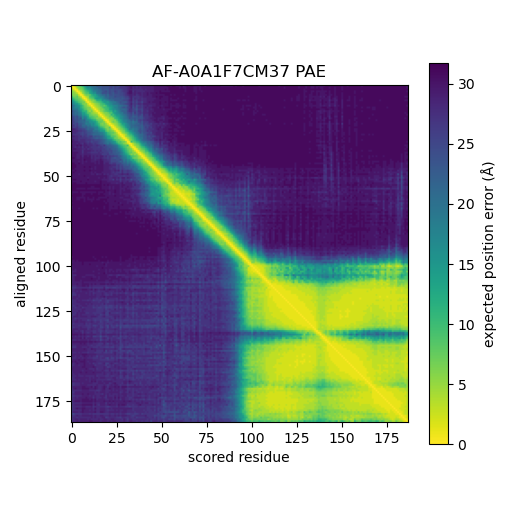 A N 1
ATOM 1408 C CA . ILE A 1 181 ? -1.003 -7.429 14.665 1.00 88.50 181 ILE A CA 1
ATOM 1409 C C . ILE A 1 181 ? -0.605 -8.673 13.873 1.00 88.50 181 ILE A C 1
ATOM 1411 O O . ILE A 1 181 ? 0.290 -9.407 14.288 1.00 88.50 181 ILE A O 1
ATOM 1415 N N . ASP A 1 182 ? -1.182 -8.847 12.683 1.00 89.62 182 ASP A N 1
ATOM 1416 C CA . ASP A 1 182 ? -0.976 -10.063 11.882 1.00 89.62 182 ASP A CA 1
ATOM 1417 C C . ASP A 1 182 ? 0.271 -9.985 11.000 1.00 89.62 182 ASP A C 1
ATOM 1419 O O . ASP A 1 182 ? 0.658 -10.979 10.388 1.00 89.62 182 ASP A O 1
ATOM 1423 N N . ARG A 1 183 ? 0.910 -8.807 10.936 1.00 89.00 183 ARG A N 1
ATOM 1424 C CA . ARG A 1 183 ? 2.124 -8.536 10.148 1.00 89.00 183 ARG A CA 1
ATOM 1425 C C . ARG A 1 183 ? 1.986 -8.903 8.671 1.00 89.00 183 ARG A C 1
ATOM 1427 O O . ARG A 1 183 ? 2.974 -9.247 8.023 1.00 89.00 183 ARG A O 1
ATOM 1434 N N . GLN A 1 184 ? 0.772 -8.832 8.128 1.00 89.75 184 GLN A N 1
ATOM 1435 C CA . GLN A 1 184 ? 0.549 -9.178 6.732 1.00 89.75 184 GLN A CA 1
ATOM 1436 C C . GLN A 1 184 ? 1.044 -8.063 5.803 1.00 89.75 184 GLN A C 1
ATOM 1438 O O . GLN A 1 184 ? 0.817 -6.880 6.083 1.00 89.75 184 GLN A O 1
ATOM 1443 N N . PRO A 1 185 ? 1.688 -8.415 4.676 1.00 87.69 185 PRO A N 1
ATOM 1444 C CA . PRO A 1 185 ? 2.050 -7.439 3.661 1.00 87.69 185 PRO A CA 1
ATOM 1445 C C . PRO A 1 185 ? 0.794 -6.869 2.988 1.00 87.69 185 PRO A C 1
ATOM 1447 O O . PRO A 1 185 ? -0.229 -7.540 2.853 1.00 87.69 185 PRO A O 1
ATOM 1450 N N . ILE A 1 186 ? 0.875 -5.608 2.555 1.00 85.81 186 ILE A N 1
ATOM 1451 C CA . ILE A 1 186 ? -0.227 -4.926 1.851 1.00 85.81 186 ILE A CA 1
ATOM 1452 C C . ILE A 1 186 ? -0.307 -5.352 0.373 1.00 85.81 186 ILE A C 1
ATOM 1454 O O . ILE A 1 186 ? -1.378 -5.270 -0.235 1.00 85.81 186 ILE A O 1
ATOM 1458 N N . LEU A 1 187 ? 0.825 -5.771 -0.204 1.00 81.00 187 LEU A N 1
ATOM 1459 C CA . LEU A 1 187 ? 0.996 -6.126 -1.615 1.00 81.00 187 LEU A CA 1
ATOM 1460 C C . LEU A 1 187 ? 1.268 -7.615 -1.791 1.00 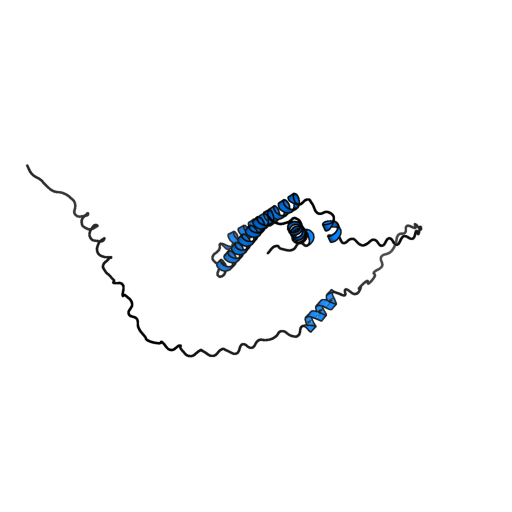81.00 187 LEU A C 1
ATOM 1462 O O . LEU A 1 187 ? 2.017 -8.165 -0.954 1.00 81.00 187 LEU A O 1
#

Sequence (187 aa):
MIIEQGTTRNDIAIMGKKAENRREMAIPVPSSPEQIQTPAPSKELSNLIVAQPEKLGSLLDTIESLTNPQDATTEKQGENSGGSQTSAATGTTVQTIISSRDQAIANIPPQEKMQQALHKYINAEVRKLRREAALLTISRPGTAYRINQIYANIRRLNKLLQELIHASYETVKHFFIRIFIDRQPIL

Mean predicted aligned error: 21.76 Å

Foldseek 3Di:
DDDDDDDDPPPVVPVPPPPPPPPDDDDDDDDDDDDPPDDDDDDDDDPDPDDDDPDPPVVVVVVVVVVDPDDPPDDDDDDDDDDDDDDDDDDPPVPPVCPPLNVVLVPDDDQVVLLVVLLVVLVVVLVVLVVVLVVLPPDDPPSVVSNVVSVVVSVVSVVVNVVSVVDDSVVSSVVSSCCPVVVDDPD

pLDDT: mean 70.12, std 19.98, range [35.97, 96.5]

Radius of gyration: 38.74 Å; Cα contacts (8 Å, |Δi|>4): 41; chains: 1; bounding box: 46×97×112 Å

Nearest PDB structures (foldseek):
  8sf7-assembly1_0V  TM=3.056E-01  e=1.118E+00  Tetrahymena thermophila

Secondary structure (DSSP, 8-state):
--------TTSHHHHSTTSSTT-S-PPPPP-------PPPP----------PPSPTHHHHHHHHHHH--------------------------------HHHHHHHTPPPHHHHHHHHHHHHHHHHHHHHHHHHHTTS--TTHHHHHHHHHHHHHHHHHHHHHHHH--HHHHHHHHIIIIIS-----